Protein AF-D1AV74-F1 (afdb_monomer_lite)

Foldseek 3Di:
DDDDDDDPPPPPPPPPPFPFPDKDKFFEDKFWQDDQQETAEDEFAAEEEEDDLDAAEHEYAEYEYHDAYEYEWEDAQCQLGIHAYEYNYYHDAEYEYEYDHSYPLDHAQDKRWHYKYFLPDNYYYHYPCQADAGNQWGWDWDWDDDDRIIIIITGIDHNDPVSVVVRVPDDRDDDDDHDGDDAKMFTKMWIWIATPNDIDIGIYTYIAGWDKDKDFADAQWKKWKDFPRYIDIDGQHPVRIDMDTDGPPRAFKIKIWTQDPVRDIDIDIDGRVVD

Organism: Streptobacillus moniliformis (strain ATCC 14647 / DSM 12112 / NCTC 10651 / 9901) (NCBI:txid519441)

pLDDT: mean 86.52, std 13.68, range [40.66, 98.06]

Structure (mmCIF, N/CA/C/O backbone):
data_AF-D1AV74-F1
#
_entry.id   AF-D1AV74-F1
#
loop_
_atom_site.group_PDB
_atom_site.id
_atom_site.type_symbol
_atom_site.label_atom_id
_atom_site.label_alt_id
_atom_site.label_comp_id
_atom_site.label_asym_id
_atom_site.label_entity_id
_atom_site.label_seq_id
_atom_site.pdbx_PDB_ins_code
_atom_site.Cartn_x
_atom_site.Cartn_y
_atom_site.Cartn_z
_atom_site.occupancy
_atom_site.B_iso_or_equiv
_atom_site.auth_seq_id
_atom_site.auth_comp_id
_atom_site.auth_asym_id
_atom_site.auth_atom_id
_atom_site.pdbx_PDB_model_num
ATOM 1 N N . MET A 1 1 ? 11.684 -66.762 -32.384 1.00 41.91 1 MET A N 1
ATOM 2 C CA . MET A 1 1 ? 12.426 -65.531 -32.028 1.00 41.91 1 MET A CA 1
ATOM 3 C C . MET A 1 1 ? 11.433 -64.497 -31.517 1.00 41.91 1 MET A C 1
ATOM 5 O O . MET A 1 1 ? 10.336 -64.404 -32.047 1.00 41.91 1 MET A O 1
ATOM 9 N N . ILE A 1 2 ? 11.781 -63.853 -30.409 1.00 40.66 2 ILE A N 1
ATOM 10 C CA . ILE A 1 2 ? 10.900 -63.281 -29.378 1.00 40.66 2 ILE A CA 1
ATOM 11 C C . ILE A 1 2 ? 10.116 -62.043 -29.861 1.00 40.66 2 ILE A C 1
ATOM 13 O O . ILE A 1 2 ? 10.715 -61.060 -30.290 1.00 40.66 2 ILE A O 1
ATOM 17 N N . LYS A 1 3 ? 8.778 -62.072 -29.743 1.00 43.06 3 LYS A N 1
ATOM 18 C CA . LYS A 1 3 ? 7.901 -60.895 -29.897 1.00 43.06 3 LYS A CA 1
ATOM 19 C C . LYS A 1 3 ? 8.027 -60.018 -28.645 1.00 43.06 3 LYS A C 1
ATOM 21 O O . LYS A 1 3 ? 7.612 -60.430 -27.566 1.00 43.06 3 LYS A O 1
ATOM 26 N N . LYS A 1 4 ? 8.606 -58.821 -28.783 1.00 50.41 4 LYS A N 1
ATOM 27 C CA . LYS A 1 4 ? 8.631 -57.797 -27.728 1.00 50.41 4 LYS A CA 1
ATOM 28 C C . LYS A 1 4 ? 7.231 -57.196 -27.575 1.00 50.41 4 LYS A C 1
ATOM 30 O O . LYS A 1 4 ? 6.763 -56.485 -28.458 1.00 50.41 4 LYS A O 1
ATOM 35 N N . LEU A 1 5 ? 6.580 -57.504 -26.458 1.00 53.41 5 LEU A N 1
ATOM 36 C CA . LEU A 1 5 ? 5.353 -56.859 -26.005 1.00 53.41 5 LEU A CA 1
ATOM 37 C C . LEU A 1 5 ? 5.754 -55.555 -25.295 1.00 53.41 5 LEU A C 1
ATOM 39 O O . LEU A 1 5 ? 6.330 -55.593 -24.210 1.00 53.41 5 LEU A O 1
ATOM 43 N N . ILE A 1 6 ? 5.523 -54.410 -25.936 1.00 53.56 6 ILE A N 1
ATOM 44 C CA . ILE A 1 6 ? 5.710 -53.089 -25.322 1.00 53.56 6 ILE A CA 1
ATOM 45 C C . ILE A 1 6 ? 4.445 -52.807 -24.508 1.00 53.56 6 ILE A C 1
ATOM 47 O O . ILE A 1 6 ? 3.386 -52.534 -25.066 1.00 53.56 6 ILE A O 1
ATOM 51 N N . LEU A 1 7 ? 4.550 -52.955 -23.188 1.00 47.97 7 LEU A N 1
ATOM 52 C CA . LEU A 1 7 ? 3.496 -52.619 -22.237 1.00 47.97 7 LEU A CA 1
ATOM 53 C C . LEU A 1 7 ? 3.561 -51.110 -21.967 1.00 47.97 7 LEU A C 1
ATOM 55 O O . LEU A 1 7 ? 4.376 -50.643 -21.173 1.00 47.97 7 LEU A O 1
ATOM 59 N N . THR A 1 8 ? 2.733 -50.337 -22.664 1.00 52.50 8 THR A N 1
ATOM 60 C CA . THR A 1 8 ? 2.584 -48.898 -22.432 1.00 52.50 8 THR A CA 1
ATOM 61 C C . THR A 1 8 ? 1.796 -48.698 -21.137 1.00 52.50 8 THR A C 1
ATOM 63 O O .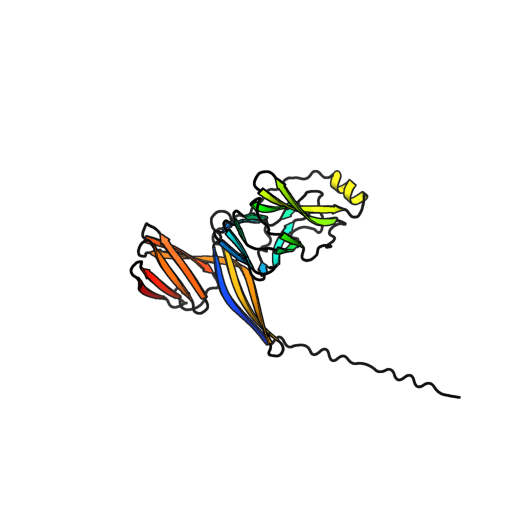 THR A 1 8 ? 0.569 -48.778 -21.123 1.00 52.50 8 THR A O 1
ATOM 66 N N . LEU A 1 9 ? 2.502 -48.493 -20.025 1.00 47.50 9 LEU A N 1
ATOM 67 C CA . LEU A 1 9 ? 1.904 -48.165 -18.733 1.00 47.50 9 LEU A CA 1
ATOM 68 C C . LEU A 1 9 ? 1.362 -46.727 -18.801 1.00 47.50 9 LEU A C 1
ATOM 70 O O . LEU A 1 9 ? 2.093 -45.759 -18.606 1.00 47.50 9 LEU A O 1
ATOM 74 N N . SER A 1 10 ? 0.081 -46.590 -19.143 1.00 48.78 10 SER A N 1
ATOM 75 C CA . SER A 1 10 ? -0.658 -45.329 -19.051 1.00 48.78 10 SER A CA 1
ATOM 76 C C . SER A 1 10 ? -0.830 -44.976 -17.572 1.00 48.78 10 SER A C 1
ATOM 78 O O . SER A 1 10 ? -1.727 -45.470 -16.894 1.00 48.78 10 SER A O 1
ATOM 80 N N . LEU A 1 11 ? 0.091 -44.167 -17.046 1.00 45.59 11 LEU A N 1
ATOM 81 C CA . LEU A 1 11 ? 0.003 -43.590 -15.711 1.00 45.59 11 LEU A CA 1
ATOM 82 C C . LEU A 1 11 ? -1.000 -42.429 -15.761 1.00 45.59 11 LEU A C 1
ATOM 84 O O . LEU A 1 11 ? -0.630 -41.276 -15.971 1.00 45.59 11 LEU A O 1
ATOM 88 N N . THR A 1 12 ? -2.289 -42.733 -15.618 1.00 50.34 12 THR A N 1
ATOM 89 C CA . THR A 1 12 ? -3.324 -41.718 -15.401 1.00 50.34 12 THR A CA 1
ATOM 90 C C . THR A 1 12 ? -3.110 -41.100 -14.023 1.00 50.34 12 THR A C 1
ATOM 92 O O . THR A 1 12 ? -3.552 -41.640 -13.009 1.00 50.34 12 THR A O 1
ATOM 95 N N . MET A 1 13 ? -2.392 -39.977 -13.977 1.00 48.09 13 MET A N 1
ATOM 96 C CA . MET A 1 13 ? -2.378 -39.105 -12.809 1.00 48.09 13 MET A CA 1
ATOM 97 C C . MET A 1 13 ? -3.791 -38.554 -12.622 1.00 48.09 13 MET A C 1
ATOM 99 O O . MET A 1 13 ? -4.206 -37.625 -13.312 1.00 48.09 13 MET A O 1
ATOM 103 N N . PHE A 1 14 ? -4.546 -39.150 -11.700 1.00 50.09 14 PHE A N 1
ATOM 104 C CA . PHE A 1 14 ? -5.727 -38.515 -11.136 1.00 50.09 14 PHE A CA 1
ATOM 105 C C . PHE A 1 14 ? -5.243 -37.278 -10.378 1.00 50.09 14 PHE A C 1
ATOM 107 O O . PHE A 1 14 ? -4.849 -37.361 -9.217 1.00 50.09 14 PHE A O 1
ATOM 114 N N . LEU A 1 15 ? -5.218 -36.136 -11.066 1.00 46.62 15 LEU A N 1
ATOM 115 C CA . LEU A 1 15 ? -5.142 -34.828 -10.435 1.00 46.62 15 LEU A CA 1
ATOM 116 C C . LEU A 1 15 ? -6.384 -34.725 -9.552 1.00 46.62 15 LEU A C 1
ATOM 118 O O . LEU A 1 15 ? -7.488 -34.492 -10.042 1.00 46.62 15 LEU A O 1
ATOM 122 N N . SER A 1 16 ? -6.224 -34.989 -8.257 1.00 47.41 16 SER A N 1
ATOM 123 C CA . SER A 1 16 ? -7.267 -34.709 -7.286 1.00 47.41 16 SER A CA 1
ATOM 124 C C . SER A 1 16 ? -7.473 -33.200 -7.295 1.00 47.41 16 SER A C 1
ATOM 126 O O . SER A 1 16 ? -6.671 -32.438 -6.758 1.00 47.41 16 SER A O 1
ATOM 128 N N . CYS A 1 17 ? -8.530 -32.751 -7.970 1.00 51.69 17 CYS A N 1
ATOM 129 C CA . CYS A 1 17 ? -9.019 -31.392 -7.826 1.00 51.69 17 CYS A CA 1
ATOM 130 C C . CYS A 1 17 ? -9.317 -31.185 -6.339 1.00 51.69 17 CYS A C 1
ATOM 132 O O . CYS A 1 17 ? -10.293 -31.714 -5.805 1.00 51.69 17 CYS A O 1
ATOM 134 N N . SER A 1 18 ? -8.433 -30.473 -5.646 1.00 55.97 18 SER A N 1
ATOM 135 C CA . SER A 1 18 ? -8.674 -30.012 -4.290 1.00 55.97 18 SER A CA 1
ATOM 136 C C . SER A 1 18 ? -9.810 -29.000 -4.358 1.00 55.97 18 SER A C 1
ATOM 138 O O . SER A 1 18 ? -9.634 -27.856 -4.771 1.00 55.97 18 SER A O 1
ATOM 140 N N . ASN A 1 19 ? -11.010 -29.448 -3.995 1.00 62.12 19 ASN A N 1
ATOM 141 C CA . ASN A 1 19 ? -12.177 -28.586 -3.914 1.00 62.12 19 ASN A CA 1
ATOM 142 C C . ASN A 1 19 ? -11.928 -27.552 -2.812 1.00 62.12 19 ASN A C 1
ATOM 144 O O . ASN A 1 19 ? -11.920 -27.875 -1.625 1.00 62.12 19 ASN A O 1
ATOM 148 N N . ILE A 1 20 ? -11.680 -26.307 -3.212 1.00 63.38 20 ILE A N 1
ATOM 149 C CA . ILE A 1 20 ? -11.675 -25.165 -2.300 1.00 63.38 20 ILE A CA 1
ATOM 150 C C . ILE A 1 20 ? -13.127 -24.952 -1.886 1.00 63.38 20 ILE A C 1
ATOM 152 O O . ILE A 1 20 ? -13.963 -24.612 -2.718 1.00 63.38 20 ILE A O 1
ATOM 156 N N . THR A 1 21 ? -13.437 -25.199 -0.618 1.00 62.38 21 THR A N 1
ATOM 157 C CA . THR A 1 21 ? -14.826 -25.261 -0.152 1.00 62.38 21 THR A CA 1
ATOM 158 C C . THR A 1 21 ? -15.366 -23.933 0.363 1.00 62.38 21 THR A C 1
ATOM 160 O O . THR A 1 21 ? -16.573 -23.732 0.292 1.00 62.38 21 THR A O 1
ATOM 163 N N . ASN A 1 22 ? -14.521 -23.017 0.854 1.00 69.31 22 ASN A N 1
ATOM 164 C CA . ASN A 1 22 ? -14.934 -21.656 1.213 1.00 69.31 22 ASN A CA 1
ATOM 165 C C . ASN A 1 22 ? -13.723 -20.736 1.477 1.00 69.31 22 ASN A C 1
ATOM 167 O O . ASN A 1 22 ? -12.687 -21.207 1.962 1.00 69.31 22 ASN A O 1
ATOM 171 N N . VAL A 1 23 ? -13.866 -19.437 1.199 1.00 77.25 23 VAL A N 1
ATOM 172 C CA . VAL A 1 23 ? -12.948 -18.378 1.655 1.00 77.25 23 VAL A CA 1
ATOM 173 C C . VAL A 1 23 ? -13.756 -17.434 2.537 1.00 77.25 23 VAL A C 1
ATOM 175 O O . VAL A 1 23 ? -14.592 -16.681 2.052 1.00 77.25 23 VAL A O 1
ATOM 178 N N . GLU A 1 24 ? -13.516 -17.500 3.840 1.00 84.12 24 GLU A N 1
ATOM 179 C CA . GLU A 1 24 ? -14.138 -16.629 4.837 1.00 84.12 24 GLU A CA 1
ATOM 180 C C . GLU A 1 24 ? -13.258 -15.381 5.006 1.00 84.12 24 GLU A C 1
ATOM 182 O O . GLU A 1 24 ? -12.055 -15.513 5.244 1.00 84.12 24 GLU A O 1
ATOM 187 N N . LYS A 1 25 ? -13.833 -14.180 4.859 1.00 84.62 25 LYS A N 1
ATOM 188 C CA . LYS A 1 25 ? -13.132 -12.903 5.061 1.00 84.62 25 LYS A CA 1
ATOM 189 C C . LYS A 1 25 ? -13.682 -12.200 6.297 1.00 84.62 25 LYS A C 1
ATOM 191 O O . LYS A 1 25 ? -14.886 -11.988 6.390 1.00 84.62 25 LYS A O 1
ATOM 196 N N . THR A 1 26 ? -12.807 -11.813 7.219 1.00 84.75 26 THR A N 1
ATOM 197 C CA . THR A 1 26 ? -13.177 -11.048 8.421 1.00 84.75 26 THR A CA 1
ATOM 198 C C . THR A 1 26 ? -12.357 -9.769 8.500 1.00 84.75 26 THR A C 1
ATOM 200 O O . THR A 1 26 ? -11.138 -9.835 8.346 1.00 84.75 26 THR A O 1
ATOM 203 N N . PHE A 1 27 ? -12.991 -8.630 8.774 1.00 84.31 27 PHE A N 1
ATOM 204 C CA . PHE A 1 27 ? -12.283 -7.374 9.033 1.00 84.31 27 PHE A CA 1
ATOM 205 C C . PHE A 1 27 ? -11.370 -7.514 10.255 1.00 84.31 27 PHE A C 1
ATOM 207 O O . PHE A 1 27 ? -11.771 -8.059 11.282 1.00 84.31 27 PHE A O 1
ATOM 214 N N . LEU A 1 28 ? -10.133 -7.042 10.130 1.00 83.25 28 LEU A N 1
ATOM 215 C CA . LEU A 1 28 ? -9.142 -7.055 11.201 1.00 83.25 28 LEU A CA 1
ATOM 216 C C . LEU A 1 28 ? -8.856 -5.640 11.700 1.00 83.25 28 LEU A C 1
ATOM 218 O O . LEU A 1 28 ? -8.819 -5.422 12.909 1.00 83.25 28 LEU A O 1
ATOM 222 N N . ASN A 1 29 ? -8.661 -4.696 10.780 1.00 83.44 29 ASN A N 1
ATOM 223 C CA . ASN A 1 29 ? -8.320 -3.318 11.106 1.00 83.44 29 ASN A CA 1
ATOM 224 C C . ASN A 1 29 ? -8.616 -2.371 9.935 1.00 83.44 29 ASN A C 1
ATOM 226 O O . ASN A 1 29 ? -8.871 -2.813 8.814 1.00 83.44 29 ASN A O 1
ATOM 230 N N . THR A 1 30 ? -8.525 -1.067 10.182 1.00 86.38 30 THR A N 1
ATOM 231 C CA . THR A 1 30 ? -8.586 -0.031 9.148 1.00 86.38 30 THR A CA 1
ATOM 232 C C . THR A 1 30 ? -7.553 1.051 9.399 1.00 86.38 30 THR A C 1
ATOM 234 O O . THR A 1 30 ? -7.360 1.471 10.539 1.00 86.38 30 THR A O 1
ATOM 237 N N . TYR A 1 31 ? -6.948 1.557 8.332 1.00 87.62 31 TYR A N 1
ATOM 238 C CA . TYR A 1 31 ? -6.006 2.667 8.376 1.00 87.62 31 TYR A CA 1
ATOM 239 C C . TYR A 1 31 ? -6.586 3.835 7.579 1.00 87.62 31 TYR A C 1
ATOM 241 O O . TYR A 1 31 ? -6.654 3.752 6.351 1.00 87.62 31 TYR A O 1
ATOM 249 N N . PRO A 1 32 ? -7.036 4.902 8.258 1.00 84.75 32 PRO A N 1
ATOM 250 C CA . PRO A 1 32 ? -7.551 6.086 7.591 1.00 84.75 32 PRO A CA 1
ATOM 251 C C . PRO A 1 32 ? -6.502 6.742 6.705 1.00 84.75 32 PRO A C 1
ATOM 253 O O . PRO A 1 32 ? -5.373 6.964 7.149 1.00 84.75 32 PRO A O 1
ATOM 256 N N . ILE A 1 33 ? -6.912 7.100 5.492 1.00 83.50 33 ILE A N 1
ATOM 257 C CA . ILE A 1 33 ? -6.143 7.939 4.586 1.00 83.50 33 ILE A CA 1
ATOM 258 C C . ILE A 1 33 ? -6.694 9.362 4.720 1.00 83.50 33 ILE A C 1
ATOM 260 O O . ILE A 1 33 ? -7.843 9.641 4.381 1.00 83.50 33 ILE A O 1
ATOM 264 N N . LYS A 1 34 ? -5.898 10.262 5.298 1.00 80.06 34 LYS A N 1
ATOM 265 C CA . LYS A 1 34 ? -6.278 11.660 5.555 1.00 80.06 34 LYS A CA 1
ATOM 266 C C . LYS A 1 34 ? -5.585 12.584 4.556 1.00 80.06 34 LYS A C 1
ATOM 268 O O . LYS A 1 34 ? -4.585 12.195 3.970 1.00 80.06 34 LYS A 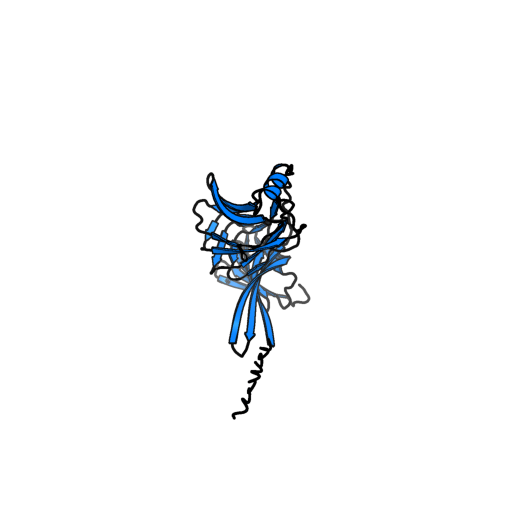O 1
ATOM 273 N N . ASN A 1 35 ? -6.112 13.800 4.387 1.00 70.00 35 ASN A N 1
ATOM 274 C CA . ASN A 1 35 ? -5.439 14.978 3.816 1.00 70.00 35 ASN A CA 1
ATOM 275 C C . ASN A 1 35 ? -4.213 14.675 2.932 1.00 70.00 35 ASN A C 1
AT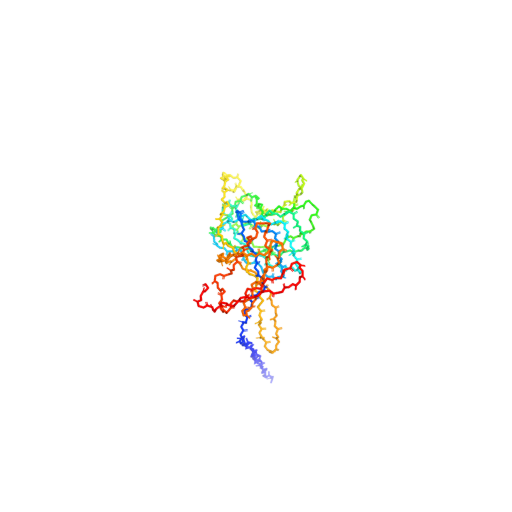OM 277 O O . ASN A 1 35 ? -3.090 14.694 3.418 1.00 70.00 35 ASN A O 1
ATOM 281 N N . SER A 1 36 ? -4.391 14.469 1.627 1.00 74.44 36 SER A N 1
ATOM 282 C CA . SER A 1 36 ? -3.265 14.179 0.717 1.00 74.44 36 SER A CA 1
ATOM 283 C C . SER A 1 36 ? -2.558 12.847 0.952 1.00 74.44 36 SER A C 1
ATOM 285 O O . SER A 1 36 ? -1.332 12.759 0.904 1.00 74.44 36 SER A O 1
ATOM 287 N N . ASN A 1 37 ? -3.347 11.791 1.136 1.00 85.00 37 ASN A N 1
ATOM 288 C CA . ASN A 1 37 ? -2.864 10.419 1.263 1.00 85.00 37 ASN A CA 1
ATOM 289 C C . ASN A 1 37 ? -1.935 10.183 2.469 1.00 85.00 37 ASN A C 1
ATOM 291 O O . ASN A 1 37 ? -1.019 9.358 2.418 1.00 85.00 37 ASN A O 1
ATOM 295 N N . GLU A 1 38 ? -2.161 10.917 3.556 1.00 89.50 38 GLU A N 1
ATOM 296 C CA . GLU A 1 38 ? -1.460 10.775 4.825 1.00 89.50 38 GLU A CA 1
ATOM 297 C C . GLU A 1 38 ? -1.994 9.589 5.631 1.00 89.50 38 GLU A C 1
ATOM 299 O O . GLU A 1 38 ? -3.197 9.446 5.857 1.00 89.50 38 GLU A O 1
ATOM 304 N N . ILE A 1 39 ? -1.075 8.750 6.107 1.00 91.12 39 ILE A N 1
ATOM 305 C CA . ILE A 1 39 ? -1.342 7.558 6.908 1.00 91.12 39 ILE A CA 1
ATOM 306 C C . ILE A 1 39 ? -0.433 7.606 8.138 1.00 91.12 39 ILE A C 1
ATOM 308 O O . ILE A 1 39 ? 0.782 7.430 8.051 1.00 91.12 39 ILE A O 1
ATOM 312 N N . GLU A 1 40 ? -1.013 7.823 9.315 1.00 91.56 40 GLU A N 1
ATOM 313 C CA . GLU A 1 40 ? -0.254 7.959 10.569 1.00 91.56 40 GLU A CA 1
ATOM 314 C C . GLU A 1 40 ? 0.502 6.672 10.943 1.00 91.56 40 GLU A C 1
ATOM 316 O O . GLU A 1 40 ? 1.646 6.684 11.409 1.00 91.56 40 GLU A O 1
ATOM 321 N N . LYS A 1 41 ? -0.138 5.524 10.731 1.00 94.12 41 LYS A N 1
ATOM 322 C CA . LYS A 1 41 ? 0.438 4.218 11.027 1.00 94.12 41 LYS A CA 1
ATOM 323 C C . LYS A 1 41 ? -0.122 3.188 10.065 1.00 94.12 41 LYS A C 1
ATOM 325 O O . LYS A 1 41 ? -1.334 3.073 9.950 1.00 94.12 41 LYS A O 1
ATOM 330 N N . LEU A 1 42 ? 0.752 2.419 9.425 1.00 95.19 42 LEU A N 1
ATOM 331 C CA . LEU A 1 42 ? 0.389 1.323 8.532 1.00 95.19 42 LEU A CA 1
ATOM 332 C C . LEU A 1 42 ? 1.114 0.052 8.968 1.00 95.19 42 LEU A C 1
ATOM 334 O O . LEU A 1 42 ? 2.342 0.037 9.050 1.00 95.19 42 LEU A O 1
ATOM 338 N N . PHE A 1 43 ? 0.359 -1.008 9.254 1.00 95.06 43 PHE A N 1
ATOM 339 C CA . PHE A 1 43 ? 0.910 -2.322 9.581 1.00 95.06 43 PHE A CA 1
ATOM 340 C C . PHE A 1 43 ? 0.631 -3.288 8.428 1.00 95.06 43 PHE A C 1
ATOM 342 O O . PHE A 1 43 ? -0.515 -3.422 8.011 1.00 95.06 43 PHE A O 1
ATOM 349 N N . ILE A 1 44 ? 1.659 -3.965 7.912 1.00 94.75 44 ILE A N 1
ATOM 350 C CA . ILE A 1 44 ? 1.530 -4.875 6.766 1.00 94.75 44 ILE A CA 1
ATOM 351 C C . ILE A 1 44 ? 2.097 -6.250 7.129 1.00 94.75 44 ILE A C 1
ATOM 353 O O . ILE A 1 44 ? 3.271 -6.351 7.469 1.00 94.75 44 ILE A O 1
ATOM 357 N N . LYS A 1 45 ? 1.273 -7.305 7.022 1.00 93.25 45 LYS A N 1
ATOM 358 C CA . LYS A 1 45 ? 1.638 -8.703 7.365 1.00 93.25 45 LYS A CA 1
ATOM 359 C C . LYS A 1 45 ? 1.776 -9.649 6.181 1.00 93.25 45 LYS A C 1
ATOM 361 O O . LYS A 1 45 ? 2.603 -10.555 6.207 1.00 93.25 45 LYS A O 1
ATOM 366 N N . GLY A 1 46 ? 0.880 -9.515 5.206 1.00 94.12 46 GLY A N 1
ATOM 367 C CA . GLY A 1 46 ? 0.707 -10.486 4.127 1.00 94.12 46 GLY A CA 1
ATOM 368 C C . GLY A 1 46 ? 0.658 -9.787 2.785 1.00 94.12 46 GLY A C 1
ATOM 369 O O . GLY A 1 46 ? 1.690 -9.542 2.177 1.00 94.12 46 GLY A O 1
ATOM 370 N N . LYS A 1 47 ? -0.529 -9.431 2.318 1.00 96.44 47 LYS A N 1
ATOM 371 C CA . LYS A 1 47 ? -0.697 -8.694 1.066 1.00 96.44 47 LYS A CA 1
ATOM 372 C C . LYS A 1 47 ? -1.199 -7.280 1.347 1.00 96.44 47 LYS A C 1
ATOM 374 O O . LYS A 1 47 ? -2.024 -7.114 2.233 1.00 96.44 47 LYS A O 1
ATOM 379 N N . LEU A 1 48 ? -0.731 -6.286 0.601 1.00 96.38 48 LEU A N 1
ATOM 380 C CA . LEU A 1 48 ? -1.327 -4.953 0.527 1.00 96.38 48 LEU A CA 1
ATOM 381 C C . LEU A 1 48 ? -1.629 -4.643 -0.941 1.00 96.38 48 LEU A C 1
ATOM 383 O O . LEU A 1 48 ? -0.726 -4.669 -1.768 1.00 96.38 48 LEU A O 1
ATOM 387 N N . ASP A 1 49 ? -2.886 -4.391 -1.274 1.00 95.88 49 ASP A N 1
ATOM 388 C CA . ASP A 1 49 ? -3.351 -4.092 -2.626 1.00 95.88 49 ASP A CA 1
ATOM 389 C C . ASP A 1 49 ? -3.785 -2.626 -2.700 1.00 95.88 49 ASP A C 1
ATOM 391 O O . ASP A 1 49 ? -4.835 -2.266 -2.168 1.00 95.88 49 ASP A O 1
ATOM 395 N N . LEU A 1 50 ? -2.945 -1.783 -3.304 1.00 94.50 50 LEU A N 1
ATOM 396 C CA . LEU A 1 50 ? -3.203 -0.348 -3.475 1.00 94.50 50 LEU A CA 1
ATOM 397 C C . LEU A 1 50 ? -3.638 0.010 -4.897 1.00 94.50 50 LEU A C 1
ATOM 399 O O . LEU A 1 50 ? -3.786 1.185 -5.203 1.00 94.50 50 LEU A O 1
ATOM 403 N N . ARG A 1 51 ? -3.853 -0.991 -5.757 1.00 94.06 51 ARG A N 1
ATOM 404 C CA . ARG A 1 51 ? -4.246 -0.755 -7.146 1.00 94.06 51 ARG A CA 1
ATOM 405 C C . ARG A 1 51 ? -5.638 -0.142 -7.214 1.00 94.06 51 ARG A C 1
ATOM 407 O O . ARG A 1 51 ? -6.581 -0.685 -6.632 1.00 94.06 51 ARG A O 1
ATOM 414 N N . ASN A 1 52 ? -5.759 0.940 -7.962 1.00 90.00 52 ASN A N 1
ATOM 415 C CA . ASN A 1 52 ? -7.002 1.659 -8.201 1.00 90.00 52 ASN A CA 1
ATOM 416 C C . ASN A 1 52 ? -7.066 2.334 -9.584 1.00 90.00 52 ASN A C 1
ATOM 418 O O . ASN A 1 52 ? -7.933 3.173 -9.806 1.00 90.00 52 ASN A O 1
ATOM 422 N N . ASP A 1 53 ? -6.180 1.946 -10.506 1.00 92.56 53 ASP A N 1
ATOM 423 C CA . ASP A 1 53 ? -6.046 2.507 -11.854 1.00 92.56 53 ASP A CA 1
ATOM 424 C C . ASP A 1 53 ? -5.629 3.992 -11.883 1.00 92.56 53 ASP A C 1
ATOM 426 O O . ASP A 1 53 ? -5.739 4.669 -12.911 1.00 92.56 53 ASP A O 1
ATOM 430 N N . GLU A 1 54 ? -5.065 4.485 -10.779 1.00 89.44 54 GLU A N 1
ATOM 431 C CA . GLU A 1 54 ? -4.505 5.827 -10.637 1.00 89.44 54 GLU A CA 1
ATOM 432 C C . GLU A 1 54 ? -3.073 5.774 -10.087 1.00 89.44 54 GLU A C 1
ATOM 434 O O . GLU A 1 54 ? -2.588 4.732 -9.661 1.00 89.44 54 GLU A O 1
ATOM 439 N N . ILE A 1 55 ? -2.354 6.901 -10.144 1.00 91.19 55 ILE A N 1
ATOM 440 C CA . ILE A 1 55 ? -0.984 6.998 -9.628 1.00 91.19 55 ILE A CA 1
ATOM 441 C C . ILE A 1 55 ? -0.974 7.861 -8.371 1.00 91.19 55 ILE A C 1
ATOM 443 O O . ILE A 1 55 ? -1.264 9.060 -8.402 1.00 91.19 55 ILE A O 1
ATOM 447 N N . ASN A 1 56 ? -0.580 7.246 -7.262 1.00 89.25 56 ASN A N 1
ATOM 448 C CA . ASN A 1 56 ? -0.770 7.794 -5.929 1.00 89.25 56 ASN A CA 1
ATOM 449 C C . ASN A 1 56 ? 0.565 8.088 -5.239 1.00 89.25 56 ASN A C 1
ATOM 451 O O . ASN A 1 56 ? 1.586 7.445 -5.482 1.00 89.25 56 ASN A O 1
ATOM 455 N N . LEU A 1 57 ? 0.568 9.068 -4.337 1.00 91.94 57 LEU A N 1
ATOM 456 C CA . LEU A 1 57 ? 1.694 9.330 -3.442 1.00 91.94 57 LEU A CA 1
ATOM 457 C C . LEU A 1 57 ? 1.206 9.234 -2.004 1.00 91.94 57 LEU A C 1
ATOM 459 O O . LEU A 1 57 ? 0.496 10.127 -1.561 1.00 91.94 57 LEU A O 1
ATOM 463 N N . TYR A 1 58 ? 1.599 8.185 -1.287 1.00 92.25 58 TYR A N 1
ATOM 464 C CA . TYR A 1 58 ? 1.213 7.956 0.104 1.00 92.25 58 TYR A CA 1
ATOM 465 C C . TYR A 1 58 ? 2.260 8.514 1.067 1.00 92.25 58 TYR A C 1
ATOM 467 O O . TYR A 1 58 ? 3.453 8.222 0.951 1.00 92.25 58 TYR A O 1
ATOM 475 N N . HIS A 1 59 ? 1.808 9.281 2.053 1.00 93.62 59 HIS A N 1
ATOM 476 C CA . HIS A 1 59 ? 2.630 9.866 3.106 1.00 93.62 59 HIS A CA 1
ATOM 477 C C . HIS A 1 59 ? 2.441 9.067 4.398 1.00 93.62 59 HIS A C 1
ATOM 479 O O . HIS A 1 59 ? 1.480 9.268 5.128 1.00 93.62 59 HIS A O 1
ATOM 485 N N . ILE A 1 60 ? 3.347 8.136 4.685 1.00 95.56 60 ILE A N 1
ATOM 486 C CA . ILE A 1 60 ? 3.237 7.223 5.824 1.00 95.56 60 ILE A CA 1
ATOM 487 C C . ILE A 1 60 ? 4.154 7.692 6.955 1.00 95.56 60 ILE A C 1
ATOM 489 O O . ILE A 1 60 ? 5.380 7.686 6.822 1.00 95.56 60 ILE A O 1
ATOM 493 N N . GLU A 1 61 ? 3.582 8.051 8.101 1.00 96.81 61 GLU A N 1
ATOM 494 C CA . GLU A 1 61 ? 4.377 8.471 9.258 1.00 96.81 61 GLU A CA 1
ATOM 495 C C . GLU A 1 61 ? 5.098 7.272 9.892 1.00 96.81 61 GLU A C 1
ATOM 497 O O . GLU A 1 61 ? 6.309 7.321 10.106 1.00 96.81 61 GLU A O 1
ATOM 502 N N . ASN A 1 62 ? 4.388 6.159 10.116 1.00 97.50 62 ASN A N 1
ATOM 503 C CA . ASN A 1 62 ? 4.955 4.934 10.685 1.00 97.50 62 ASN A CA 1
ATOM 504 C C . ASN A 1 62 ? 4.567 3.692 9.877 1.00 97.50 62 ASN A C 1
ATOM 506 O O . ASN A 1 62 ? 3.438 3.211 9.971 1.00 97.50 62 ASN A O 1
ATOM 510 N N . LEU A 1 63 ? 5.517 3.125 9.134 1.00 97.81 63 LEU A N 1
ATOM 511 C CA . LEU A 1 63 ? 5.347 1.846 8.449 1.00 97.81 63 LEU A CA 1
ATOM 512 C C . LEU A 1 63 ? 5.941 0.707 9.285 1.00 97.81 63 LEU A C 1
ATOM 514 O O . LEU A 1 63 ? 7.137 0.704 9.579 1.00 97.81 63 LEU A O 1
ATOM 518 N N . ILE A 1 64 ? 5.123 -0.290 9.614 1.00 97.75 64 ILE A N 1
ATOM 519 C CA . ILE A 1 64 ? 5.562 -1.517 10.279 1.00 97.75 64 ILE A CA 1
ATOM 520 C C . ILE A 1 64 ? 5.295 -2.697 9.349 1.00 97.75 64 ILE A C 1
ATOM 522 O O . ILE A 1 64 ? 4.154 -2.979 8.987 1.00 97.75 64 ILE A O 1
ATOM 526 N N . VAL A 1 65 ? 6.365 -3.377 8.967 1.00 97.44 65 VAL A N 1
ATOM 527 C CA . VAL A 1 65 ? 6.365 -4.541 8.089 1.00 97.44 65 VAL A CA 1
ATOM 528 C C . VAL A 1 65 ? 6.653 -5.778 8.927 1.00 97.44 65 VAL A C 1
ATOM 530 O O . VAL A 1 65 ? 7.689 -5.866 9.583 1.00 97.44 65 VAL A O 1
ATOM 533 N N . ASP A 1 66 ? 5.727 -6.727 8.887 1.00 94.62 66 ASP A N 1
ATOM 534 C CA . ASP A 1 66 ? 5.842 -8.038 9.513 1.00 94.62 66 ASP A CA 1
ATOM 535 C C . ASP A 1 66 ? 5.916 -9.119 8.427 1.00 94.62 66 ASP A C 1
ATOM 537 O O . ASP A 1 66 ? 5.225 -9.044 7.410 1.00 94.62 66 ASP A O 1
ATOM 541 N N . ASN A 1 67 ? 6.753 -10.132 8.642 1.00 93.88 67 ASN A N 1
ATOM 542 C CA . ASN A 1 67 ? 7.144 -11.126 7.637 1.00 93.88 67 ASN A CA 1
ATOM 543 C C . ASN A 1 67 ? 7.737 -10.487 6.360 1.00 93.88 67 ASN A C 1
ATOM 545 O O . ASN A 1 67 ? 8.589 -9.603 6.429 1.00 93.88 67 ASN A O 1
ATOM 549 N N . ILE A 1 68 ? 7.344 -10.993 5.186 1.00 96.00 68 ILE A N 1
ATOM 550 C CA . ILE A 1 68 ? 7.757 -10.496 3.870 1.00 96.00 68 ILE A CA 1
ATOM 551 C C . ILE A 1 68 ? 6.482 -10.270 3.055 1.00 96.00 68 ILE A C 1
ATOM 553 O O . ILE A 1 68 ? 6.078 -11.158 2.296 1.00 96.00 68 ILE A O 1
ATOM 557 N N . PRO A 1 69 ? 5.791 -9.135 3.242 1.00 97.00 69 PRO A N 1
ATOM 558 C CA . PRO A 1 69 ? 4.532 -8.923 2.573 1.00 97.00 69 PRO A CA 1
ATOM 559 C C . PRO A 1 69 ? 4.722 -8.593 1.094 1.00 97.00 69 PRO A C 1
ATOM 561 O O . PRO A 1 69 ? 5.771 -8.103 0.666 1.00 97.00 69 PRO A O 1
ATOM 564 N N . LYS A 1 70 ? 3.663 -8.828 0.322 1.00 97.88 70 LYS A N 1
ATOM 565 C CA . LYS A 1 70 ? 3.548 -8.445 -1.081 1.00 97.88 70 LYS A CA 1
ATOM 566 C C . LYS A 1 70 ? 2.696 -7.188 -1.212 1.00 97.88 70 LYS A C 1
ATOM 568 O O . LYS A 1 70 ? 1.529 -7.207 -0.831 1.00 97.88 70 LYS A O 1
ATOM 573 N N . ILE A 1 71 ? 3.249 -6.124 -1.780 1.00 97.62 71 ILE A N 1
ATOM 574 C CA . ILE A 1 71 ? 2.520 -4.898 -2.109 1.00 97.62 71 ILE A CA 1
ATOM 575 C C . ILE A 1 71 ? 2.232 -4.883 -3.612 1.00 97.62 71 ILE A C 1
ATOM 577 O O . ILE A 1 71 ? 3.139 -5.074 -4.426 1.00 97.62 71 ILE A O 1
ATOM 581 N N . LEU A 1 72 ? 0.967 -4.680 -3.972 1.00 97.62 72 LEU A N 1
ATOM 582 C CA . LEU A 1 72 ? 0.518 -4.474 -5.343 1.00 97.62 72 LEU A CA 1
ATOM 583 C C . LEU A 1 72 ? 0.297 -2.984 -5.587 1.00 97.62 72 LEU A C 1
ATOM 585 O O . LEU A 1 72 ? -0.384 -2.334 -4.797 1.00 97.62 72 LEU A O 1
ATOM 589 N N . LEU A 1 73 ? 0.880 -2.481 -6.670 1.00 96.25 73 LEU A N 1
ATOM 590 C CA . LEU A 1 73 ? 0.931 -1.062 -7.013 1.00 96.25 73 LEU A CA 1
ATOM 591 C C . LEU A 1 73 ? 0.614 -0.854 -8.484 1.00 96.25 73 LEU A C 1
ATOM 593 O O . LEU A 1 73 ? 0.913 -1.723 -9.305 1.00 96.25 73 LEU A O 1
ATOM 597 N N . ASP A 1 74 ? 0.100 0.316 -8.821 1.00 96.00 74 ASP A N 1
ATOM 598 C CA . ASP A 1 74 ? -0.055 0.751 -10.197 1.00 96.00 74 ASP A CA 1
ATOM 599 C C . ASP A 1 74 ? 1.204 1.466 -10.703 1.00 96.00 74 ASP A C 1
ATOM 601 O O . ASP A 1 74 ? 1.878 2.222 -9.998 1.00 96.00 74 ASP A O 1
ATOM 605 N N . ILE A 1 75 ? 1.561 1.189 -11.956 1.00 95.31 75 ILE A N 1
ATOM 606 C CA . ILE A 1 75 ? 2.691 1.799 -12.657 1.00 95.31 75 ILE A CA 1
ATOM 607 C C . ILE A 1 75 ? 2.271 2.199 -14.062 1.00 95.31 75 ILE A C 1
ATOM 609 O O . ILE A 1 75 ? 1.475 1.532 -14.714 1.00 95.31 75 ILE A O 1
ATOM 613 N N . ASN A 1 76 ? 2.873 3.256 -14.585 1.00 94.44 76 ASN A N 1
ATOM 614 C CA . ASN A 1 76 ? 2.828 3.558 -16.002 1.00 94.44 76 ASN A CA 1
ATOM 615 C C . ASN A 1 76 ? 4.261 3.661 -16.532 1.00 94.44 76 ASN A C 1
ATOM 617 O O . ASN A 1 76 ? 4.931 4.683 -16.357 1.00 94.44 76 ASN A O 1
ATOM 621 N N . TYR A 1 77 ? 4.741 2.589 -17.171 1.00 93.69 77 TYR A N 1
ATOM 622 C CA . TYR A 1 77 ? 6.111 2.520 -17.695 1.00 93.69 77 TYR A CA 1
ATOM 623 C C . TYR A 1 77 ? 6.373 3.512 -18.834 1.00 93.69 77 TYR A C 1
ATOM 625 O O . TYR A 1 77 ? 7.494 4.002 -18.958 1.00 93.69 77 TYR A O 1
ATOM 633 N N . GLU A 1 78 ? 5.350 3.839 -19.629 1.00 91.44 78 GLU A N 1
ATOM 634 C CA . GLU A 1 78 ? 5.438 4.794 -20.742 1.00 91.44 78 GLU A CA 1
ATOM 635 C C . GLU A 1 78 ? 5.637 6.225 -20.223 1.00 91.44 78 GLU A C 1
ATOM 637 O O . GLU A 1 78 ? 6.352 7.020 -20.827 1.00 91.44 78 GLU A O 1
ATOM 642 N N . LYS A 1 79 ? 5.057 6.540 -19.062 1.00 90.25 79 LYS A N 1
ATOM 643 C CA . LYS A 1 79 ? 5.165 7.851 -18.403 1.00 90.25 79 LYS A CA 1
ATOM 644 C C . LYS A 1 79 ? 6.263 7.910 -17.329 1.00 90.25 79 LYS A C 1
ATOM 646 O O . LYS A 1 79 ? 6.655 8.989 -16.879 1.00 90.25 79 LYS A O 1
ATOM 651 N N . GLY A 1 80 ? 6.779 6.755 -16.905 1.00 91.19 80 GLY A N 1
ATOM 652 C CA . GLY A 1 80 ? 7.739 6.615 -15.808 1.00 91.19 80 GLY A CA 1
ATOM 653 C C . GLY A 1 80 ? 7.240 7.236 -14.507 1.00 91.19 80 GLY A C 1
ATOM 654 O O . GLY A 1 80 ? 7.935 8.069 -13.910 1.00 91.19 80 GLY A O 1
ATOM 655 N N . ILE A 1 81 ? 6.021 6.859 -14.129 1.00 91.25 81 ILE A N 1
ATOM 656 C CA . ILE A 1 81 ? 5.338 7.218 -12.882 1.00 91.25 81 ILE A CA 1
ATOM 657 C C . ILE A 1 81 ? 4.744 5.946 -12.267 1.00 91.25 81 ILE A C 1
ATOM 659 O O . ILE A 1 81 ? 4.448 4.995 -12.988 1.00 91.25 81 ILE A O 1
ATOM 663 N N . VAL A 1 82 ? 4.627 5.909 -10.945 1.00 94.19 82 VAL A N 1
ATOM 664 C CA . VAL A 1 82 ? 4.237 4.727 -10.165 1.00 94.19 82 VAL A CA 1
ATOM 665 C C . VAL A 1 82 ? 3.650 5.176 -8.838 1.00 94.19 82 VAL A C 1
ATOM 667 O O . VAL A 1 82 ? 4.050 6.235 -8.336 1.00 94.19 82 VAL A O 1
ATOM 670 N N . ASP A 1 83 ? 2.769 4.367 -8.257 1.00 94.31 83 ASP A N 1
ATOM 671 C CA . ASP A 1 83 ? 2.417 4.525 -6.851 1.00 94.31 83 ASP A CA 1
ATOM 672 C C . ASP A 1 83 ? 3.679 4.610 -6.000 1.00 94.31 83 ASP A C 1
ATOM 674 O O . ASP A 1 83 ? 4.607 3.799 -6.103 1.00 94.31 83 ASP A O 1
ATOM 678 N N . SER A 1 84 ? 3.726 5.646 -5.179 1.00 94.00 84 SER A N 1
ATOM 679 C CA . SER A 1 84 ? 4.929 6.057 -4.483 1.00 94.00 84 SER A CA 1
ATOM 680 C C . SER A 1 84 ? 4.677 6.243 -2.997 1.00 94.00 84 SER A C 1
ATOM 682 O O . SER A 1 84 ? 3.588 6.613 -2.567 1.00 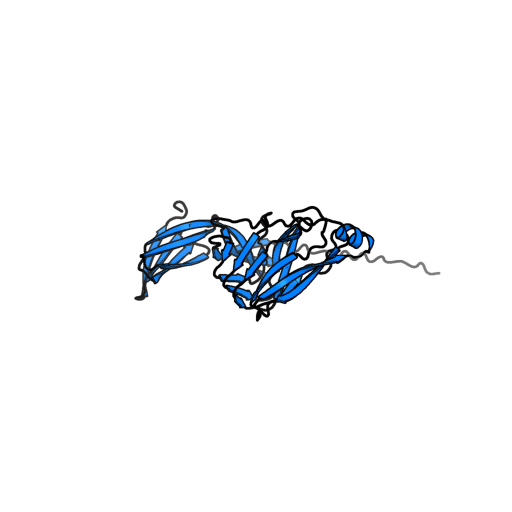94.00 84 SER A O 1
ATOM 684 N N . PHE A 1 85 ? 5.727 6.052 -2.205 1.00 95.50 85 PHE A N 1
ATOM 685 C CA . PHE A 1 85 ? 5.691 6.218 -0.759 1.00 95.50 85 PHE A CA 1
ATOM 686 C C . PHE A 1 85 ? 6.684 7.275 -0.288 1.00 95.50 85 PHE A C 1
ATOM 688 O O . PHE A 1 85 ? 7.864 7.274 -0.647 1.00 95.50 85 PHE A O 1
ATOM 695 N N . ILE A 1 86 ? 6.230 8.131 0.612 1.00 95.50 86 ILE A N 1
ATOM 696 C CA . ILE A 1 86 ? 7.074 8.920 1.496 1.00 95.50 86 ILE A CA 1
ATOM 697 C C . ILE A 1 86 ? 6.889 8.354 2.896 1.00 95.50 86 ILE A C 1
ATOM 699 O O . ILE A 1 86 ? 5.803 8.448 3.448 1.00 95.50 86 ILE A O 1
ATOM 703 N N . ILE A 1 87 ? 7.941 7.761 3.460 1.00 97.50 87 ILE A N 1
ATOM 704 C CA . ILE A 1 87 ? 7.873 7.088 4.757 1.00 97.50 87 ILE A CA 1
ATOM 705 C C . ILE A 1 87 ? 8.813 7.781 5.745 1.00 97.50 87 ILE A C 1
ATOM 707 O O . ILE A 1 87 ? 9.994 7.974 5.439 1.00 97.50 87 ILE A O 1
ATOM 711 N N . ASN A 1 88 ? 8.298 8.158 6.918 1.00 97.19 88 ASN A N 1
ATOM 712 C CA . ASN A 1 88 ? 9.067 8.883 7.938 1.00 97.19 88 ASN A CA 1
ATOM 713 C C . ASN A 1 88 ? 9.684 7.963 8.994 1.00 97.19 88 ASN A C 1
ATOM 715 O O . ASN A 1 88 ? 10.778 8.248 9.470 1.00 97.19 88 ASN A O 1
ATOM 719 N N . ASN A 1 89 ? 9.046 6.835 9.302 1.00 97.88 89 ASN A N 1
ATOM 720 C CA . ASN A 1 89 ? 9.587 5.800 10.176 1.00 97.88 89 ASN A CA 1
ATOM 721 C C . ASN A 1 89 ? 9.282 4.419 9.596 1.00 97.88 89 ASN A C 1
ATOM 723 O O . ASN A 1 89 ? 8.187 4.170 9.093 1.00 97.88 89 ASN A O 1
ATOM 727 N N . THR A 1 90 ? 10.250 3.509 9.675 1.00 97.62 90 THR A N 1
ATOM 728 C CA . THR A 1 90 ? 10.110 2.133 9.181 1.00 97.62 90 THR A CA 1
ATOM 729 C C . THR A 1 90 ? 10.578 1.140 10.227 1.00 97.62 90 THR A C 1
ATOM 731 O O . THR A 1 90 ? 11.669 1.306 10.772 1.00 97.62 90 THR A O 1
ATOM 734 N N . MET A 1 91 ? 9.824 0.065 10.411 1.00 97.62 91 MET A N 1
ATOM 735 C CA . MET A 1 91 ? 10.255 -1.135 11.120 1.00 97.62 91 MET A CA 1
ATOM 736 C C . MET A 1 91 ? 9.985 -2.353 10.238 1.00 97.62 91 MET A C 1
ATOM 738 O O . MET A 1 91 ? 8.901 -2.458 9.674 1.00 97.62 91 MET A O 1
ATOM 742 N N . GLY A 1 92 ? 10.956 -3.256 10.128 1.00 96.62 92 GLY A N 1
ATOM 743 C CA . GLY A 1 92 ? 10.863 -4.477 9.327 1.00 96.62 92 GLY A CA 1
ATOM 744 C C . GLY A 1 92 ? 11.950 -4.573 8.259 1.00 96.62 92 GLY A C 1
ATOM 745 O O . GLY A 1 92 ? 12.740 -3.645 8.060 1.00 96.62 92 GLY A O 1
ATOM 746 N N . ASP A 1 93 ? 11.982 -5.719 7.582 1.00 96.00 93 ASP A N 1
ATOM 747 C CA . ASP A 1 93 ? 13.161 -6.127 6.817 1.00 96.00 93 ASP A CA 1
ATOM 748 C C . ASP A 1 93 ? 12.955 -6.038 5.310 1.00 96.00 93 ASP A C 1
ATOM 750 O O . ASP A 1 93 ? 13.797 -5.493 4.598 1.00 96.00 93 ASP A O 1
ATOM 754 N N . LYS A 1 94 ? 11.854 -6.591 4.791 1.00 97.88 94 LYS A N 1
ATOM 755 C CA . LYS A 1 94 ? 11.712 -6.819 3.351 1.00 97.88 94 LYS A CA 1
ATOM 756 C C . LYS A 1 94 ? 10.270 -6.773 2.885 1.00 97.88 94 LYS A C 1
ATOM 758 O O . LYS A 1 94 ? 9.385 -7.281 3.557 1.00 97.88 94 LYS A O 1
ATOM 763 N N . VAL A 1 95 ? 10.073 -6.253 1.679 1.00 97.75 95 VAL A N 1
ATOM 764 C CA . VAL A 1 95 ? 8.798 -6.228 0.962 1.00 97.75 95 VAL A CA 1
ATOM 765 C C . VAL A 1 95 ? 8.995 -6.732 -0.467 1.00 97.75 95 VAL A C 1
ATOM 767 O O . VAL A 1 95 ? 10.001 -6.425 -1.112 1.00 97.75 95 VAL A O 1
ATOM 770 N N . ILE A 1 96 ? 8.022 -7.484 -0.976 1.00 98.00 96 ILE A N 1
ATOM 771 C CA . ILE A 1 96 ? 7.918 -7.863 -2.388 1.00 98.00 96 ILE A CA 1
ATOM 772 C C . ILE A 1 96 ? 6.944 -6.904 -3.078 1.00 98.00 96 ILE A C 1
ATOM 774 O O . ILE A 1 96 ? 5.857 -6.650 -2.574 1.00 98.00 96 ILE A O 1
ATOM 778 N N . LEU A 1 97 ? 7.315 -6.384 -4.239 1.00 97.62 97 LEU A N 1
ATOM 779 C CA . LEU A 1 97 ? 6.517 -5.479 -5.055 1.00 97.62 97 LEU A CA 1
ATOM 780 C C . LEU A 1 97 ? 6.041 -6.188 -6.311 1.00 97.62 97 LEU A C 1
ATOM 782 O O . LEU A 1 97 ? 6.813 -6.872 -6.982 1.00 97.62 97 LEU A O 1
ATOM 786 N N . SER A 1 98 ? 4.789 -5.960 -6.672 1.00 97.38 98 SER A N 1
ATOM 787 C CA . SER A 1 98 ? 4.252 -6.340 -7.971 1.00 97.38 98 SER A CA 1
ATOM 788 C C . SER A 1 98 ? 3.512 -5.154 -8.559 1.00 97.38 98 SER A C 1
ATOM 790 O O . SER A 1 98 ? 2.729 -4.502 -7.873 1.00 97.38 98 SER A O 1
ATOM 792 N N . PHE A 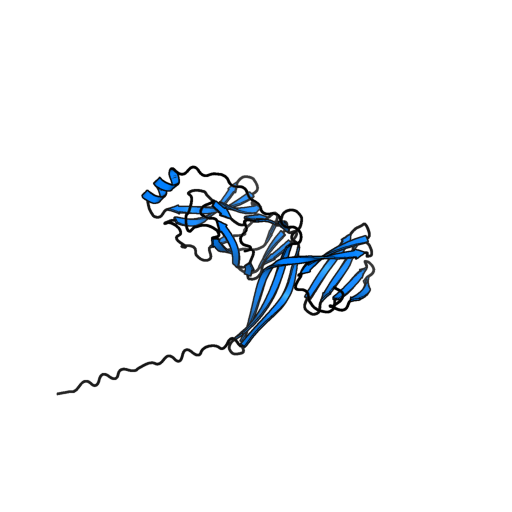1 99 ? 3.747 -4.904 -9.841 1.00 96.62 99 PHE A N 1
ATOM 793 C CA . PHE A 1 99 ? 3.199 -3.746 -10.525 1.00 96.62 99 PHE A CA 1
ATOM 794 C C . PHE A 1 99 ? 2.110 -4.134 -11.524 1.00 96.62 99 PHE A C 1
ATOM 796 O O . PHE A 1 99 ? 2.231 -5.133 -12.234 1.00 96.62 99 PHE A O 1
ATOM 803 N N . ASN A 1 100 ? 1.069 -3.315 -11.593 1.00 96.31 100 ASN A N 1
ATOM 804 C CA . ASN A 1 100 ? 0.020 -3.351 -12.598 1.00 96.31 100 ASN A CA 1
ATOM 805 C C . ASN A 1 100 ? 0.249 -2.201 -13.588 1.00 96.31 100 ASN A C 1
ATOM 807 O O . ASN A 1 100 ? 0.232 -1.035 -13.206 1.00 96.31 100 ASN A O 1
ATOM 811 N N . ASN A 1 101 ? 0.545 -2.525 -14.850 1.00 96.12 101 ASN A N 1
ATOM 812 C CA . ASN A 1 101 ? 0.834 -1.507 -15.860 1.00 96.12 101 ASN A CA 1
ATOM 813 C C . ASN A 1 101 ? -0.465 -0.887 -16.394 1.00 96.12 101 ASN A C 1
ATOM 815 O O . ASN A 1 101 ? -1.207 -1.557 -17.106 1.00 96.12 101 ASN A O 1
ATOM 819 N N . LEU A 1 102 ? -0.689 0.397 -16.113 1.00 94.56 102 LEU A N 1
ATOM 820 C CA . LEU A 1 102 ? -1.836 1.173 -16.604 1.00 94.56 102 LEU A CA 1
ATOM 821 C C . LEU A 1 102 ? -1.663 1.653 -18.053 1.00 94.56 102 LEU A C 1
ATOM 823 O O . LEU A 1 102 ? -2.622 2.047 -18.716 1.00 94.56 102 LEU A O 1
ATOM 827 N N . GLY A 1 103 ? -0.418 1.697 -18.535 1.00 91.38 103 GLY A N 1
ATOM 828 C CA . GLY A 1 103 ? -0.068 2.199 -19.859 1.00 91.38 103 GLY A CA 1
ATOM 829 C C . GLY A 1 103 ? 0.062 1.103 -20.911 1.00 91.38 103 GLY A C 1
ATOM 830 O O . GLY A 1 103 ? -0.213 -0.077 -20.693 1.00 91.38 103 GLY A O 1
ATOM 831 N N . LYS A 1 104 ? 0.566 1.486 -22.086 1.00 92.94 104 LYS A N 1
ATOM 832 C CA . LYS A 1 104 ? 1.031 0.501 -23.068 1.00 92.94 104 LYS A CA 1
ATOM 833 C C . LYS A 1 104 ? 2.255 -0.230 -22.512 1.00 92.94 104 LYS A C 1
ATOM 835 O O . LYS A 1 104 ? 2.970 0.288 -21.655 1.00 92.94 104 LYS A O 1
ATOM 840 N N . ASN A 1 105 ? 2.547 -1.417 -23.041 1.00 91.06 105 ASN A N 1
ATOM 841 C CA . ASN A 1 105 ? 3.799 -2.132 -22.764 1.00 91.06 105 ASN A CA 1
ATOM 842 C C . ASN A 1 105 ? 4.968 -1.468 -23.508 1.00 91.06 105 ASN A C 1
ATOM 844 O O . ASN A 1 105 ? 5.527 -2.039 -24.439 1.00 91.06 105 ASN A O 1
ATOM 848 N N . ARG A 1 106 ? 5.264 -0.224 -23.132 1.00 91.31 106 ARG A N 1
ATOM 849 C CA . ARG A 1 106 ? 6.337 0.622 -23.648 1.00 91.31 106 ARG A CA 1
ATOM 850 C C . ARG A 1 106 ? 7.063 1.244 -22.471 1.00 91.31 106 ARG A C 1
ATOM 852 O O . ARG A 1 106 ? 6.421 1.646 -21.504 1.00 91.31 106 ARG A O 1
ATOM 859 N N . THR A 1 107 ? 8.380 1.334 -22.561 1.00 90.38 107 THR A N 1
ATOM 860 C CA . THR A 1 107 ? 9.215 1.899 -21.495 1.00 90.38 107 THR A CA 1
ATOM 861 C C . THR A 1 107 ? 9.874 3.199 -21.932 1.00 90.38 107 THR A C 1
ATOM 863 O O . THR A 1 107 ? 9.923 3.539 -23.120 1.00 90.38 107 THR A O 1
ATOM 866 N N . ILE A 1 108 ? 10.407 3.920 -20.949 1.00 88.00 108 ILE A N 1
ATOM 867 C CA . ILE A 1 108 ? 11.277 5.080 -21.138 1.00 88.00 108 ILE A CA 1
ATOM 868 C C . ILE A 1 108 ? 12.594 4.879 -20.383 1.00 88.00 108 ILE A C 1
ATOM 870 O O . ILE A 1 108 ? 12.677 4.096 -19.440 1.00 88.00 108 ILE A O 1
ATOM 874 N N . ARG A 1 109 ? 13.634 5.641 -20.740 1.00 88.69 109 ARG A N 1
ATOM 875 C CA . ARG A 1 109 ? 14.961 5.605 -20.084 1.00 88.69 109 ARG A CA 1
ATOM 876 C C . ARG A 1 109 ? 15.007 6.243 -18.685 1.00 88.69 109 ARG A C 1
ATOM 878 O O . ARG A 1 109 ? 16.065 6.342 -18.067 1.00 88.69 109 ARG A O 1
ATOM 885 N N . LYS A 1 110 ? 13.871 6.678 -18.152 1.00 87.75 110 LYS A N 1
ATOM 886 C CA . LYS A 1 110 ? 13.796 7.379 -16.869 1.00 87.75 110 LYS A CA 1
ATOM 887 C C . LYS A 1 110 ? 13.868 6.399 -15.695 1.00 87.75 110 LYS A C 1
ATOM 889 O O . LYS A 1 110 ? 13.142 5.412 -15.659 1.00 87.75 110 LYS A O 1
ATOM 894 N N . GLU A 1 111 ? 14.693 6.724 -14.701 1.00 91.88 111 GLU A N 1
ATOM 895 C CA . GLU A 1 111 ? 14.611 6.093 -13.380 1.00 91.88 111 GLU A CA 1
ATOM 896 C C . GLU A 1 111 ? 13.296 6.489 -12.695 1.00 91.88 111 GLU A C 1
ATOM 898 O O . GLU A 1 111 ? 12.962 7.676 -12.625 1.00 91.88 111 GLU A O 1
ATOM 903 N N . ILE A 1 112 ? 12.578 5.517 -12.139 1.00 93.19 112 ILE A N 1
ATOM 904 C CA . ILE A 1 112 ? 11.288 5.748 -11.484 1.00 93.19 112 ILE A CA 1
ATOM 905 C C . ILE A 1 112 ? 11.491 5.642 -9.975 1.00 93.19 112 ILE A C 1
ATOM 907 O O . ILE A 1 112 ? 11.826 4.580 -9.460 1.00 93.19 112 ILE A O 1
ATOM 911 N N . ILE A 1 113 ? 11.324 6.746 -9.251 1.00 93.19 113 ILE A N 1
ATOM 912 C CA . ILE A 1 113 ? 11.365 6.746 -7.784 1.00 93.19 113 ILE A CA 1
ATOM 913 C C . ILE A 1 113 ? 10.004 6.265 -7.286 1.00 93.19 113 ILE A C 1
ATOM 915 O O . ILE A 1 113 ? 9.004 6.841 -7.693 1.00 93.19 113 ILE A O 1
ATOM 919 N N . PHE A 1 114 ? 9.980 5.276 -6.391 1.00 94.06 114 PHE A N 1
ATOM 920 C CA . PHE A 1 114 ? 8.729 4.793 -5.789 1.00 94.06 114 PHE A CA 1
ATOM 921 C C . PHE A 1 114 ? 8.744 4.799 -4.258 1.00 94.06 114 PHE A C 1
ATOM 923 O O . PHE A 1 114 ? 7.704 4.630 -3.634 1.00 94.06 114 PHE A O 1
ATOM 930 N N . ALA A 1 115 ? 9.895 5.001 -3.607 1.00 97.12 115 ALA A N 1
ATOM 931 C CA . ALA A 1 115 ? 9.912 5.196 -2.160 1.00 97.12 115 ALA A CA 1
ATOM 932 C C . ALA A 1 115 ? 11.017 6.148 -1.694 1.00 97.12 115 ALA A C 1
ATOM 934 O O . ALA A 1 115 ? 12.150 6.117 -2.183 1.00 97.12 115 ALA A O 1
ATOM 935 N N . ARG A 1 116 ? 10.692 6.958 -0.686 1.00 97.50 116 ARG A N 1
ATOM 936 C CA . ARG A 1 116 ? 11.637 7.713 0.140 1.00 97.50 116 ARG A CA 1
ATOM 937 C C . ARG A 1 116 ? 11.526 7.213 1.574 1.00 97.50 116 ARG A C 1
ATOM 939 O O . ARG A 1 116 ? 10.466 7.336 2.175 1.00 97.50 116 ARG A O 1
ATOM 946 N N . LEU A 1 117 ? 12.626 6.711 2.120 1.00 98.06 117 LEU A N 1
ATOM 947 C CA . LEU A 1 117 ? 12.717 6.195 3.485 1.00 98.06 117 LEU A CA 1
ATOM 948 C C . LEU A 1 117 ? 13.679 7.049 4.324 1.00 98.06 117 LEU A C 1
ATOM 950 O O . LEU A 1 117 ? 14.519 7.770 3.759 1.00 98.06 117 LEU A O 1
ATOM 954 N N . PRO A 1 118 ? 13.653 6.911 5.660 1.00 97.88 118 PRO A N 1
ATOM 955 C CA . PRO A 1 118 ? 14.718 7.416 6.518 1.00 97.88 118 PRO A CA 1
ATOM 956 C C . PRO A 1 118 ? 16.062 6.825 6.100 1.00 97.88 118 PRO A C 1
ATOM 958 O O . PRO A 1 118 ? 16.138 5.663 5.699 1.00 97.88 118 PRO A O 1
ATOM 961 N N . LYS A 1 119 ? 17.136 7.613 6.202 1.00 97.75 119 LYS A N 1
ATOM 962 C CA . LYS A 1 119 ? 18.490 7.168 5.838 1.00 97.75 119 LYS A CA 1
ATOM 963 C C . LYS A 1 119 ? 18.890 5.846 6.506 1.00 97.75 119 LYS A C 1
ATOM 965 O O . LYS A 1 119 ? 19.482 5.000 5.847 1.00 97.75 119 LYS A O 1
ATOM 970 N N . GLU A 1 120 ? 18.529 5.682 7.776 1.00 97.44 120 GLU A N 1
ATOM 971 C CA . GLU A 1 120 ? 18.878 4.518 8.601 1.00 97.44 120 GLU A CA 1
ATOM 972 C C . GLU A 1 120 ? 17.930 3.320 8.399 1.00 97.44 120 GLU A C 1
ATOM 974 O O . GLU A 1 120 ? 18.060 2.298 9.066 1.00 97.44 120 GLU A O 1
ATOM 979 N N . SER A 1 121 ? 16.957 3.426 7.487 1.00 97.81 121 SER A N 1
ATOM 980 C CA . SER A 1 121 ? 16.006 2.350 7.218 1.00 97.81 121 SER A CA 1
ATOM 981 C C . SER A 1 121 ? 16.695 1.114 6.633 1.00 97.81 121 SER A C 1
ATOM 983 O O . SER A 1 121 ? 17.312 1.158 5.558 1.00 97.81 121 SER A O 1
ATOM 985 N N . THR A 1 122 ? 16.510 -0.022 7.302 1.00 97.56 122 THR A N 1
ATOM 986 C CA . THR A 1 122 ? 16.954 -1.345 6.844 1.00 97.56 122 THR A CA 1
ATOM 987 C C . THR A 1 122 ? 16.008 -1.971 5.826 1.00 97.56 122 THR A C 1
ATOM 989 O O . THR A 1 122 ? 16.397 -2.934 5.178 1.00 97.56 122 THR A O 1
ATOM 992 N N . LEU A 1 123 ? 14.813 -1.404 5.631 1.00 98.06 123 LEU A N 1
ATOM 993 C CA . LEU A 1 123 ? 13.786 -1.963 4.759 1.00 98.06 123 LEU A CA 1
ATOM 994 C C . LEU A 1 123 ? 14.299 -2.129 3.318 1.00 98.06 123 LEU A C 1
ATOM 996 O O . LEU A 1 123 ? 14.820 -1.184 2.703 1.00 98.06 123 LEU A O 1
ATOM 1000 N N . GLU A 1 124 ? 14.144 -3.340 2.792 1.00 98.00 124 GLU A N 1
ATOM 1001 C CA . GLU A 1 124 ? 14.483 -3.744 1.431 1.00 98.00 124 GLU A CA 1
ATOM 1002 C C . GLU A 1 124 ? 13.227 -3.958 0.584 1.00 98.00 124 GLU A C 1
ATOM 1004 O O . GLU A 1 124 ? 12.201 -4.438 1.062 1.00 98.00 124 GLU A O 1
ATOM 1009 N N . PHE A 1 125 ? 13.340 -3.674 -0.711 1.00 97.56 125 PHE A N 1
ATOM 1010 C CA . PHE A 1 125 ? 12.292 -3.944 -1.689 1.00 97.56 125 PHE A CA 1
ATOM 1011 C C . PHE A 1 125 ? 12.814 -4.910 -2.747 1.00 97.56 125 PHE A C 1
ATOM 1013 O O . PHE A 1 125 ? 13.943 -4.768 -3.220 1.00 97.56 125 PHE A O 1
ATOM 1020 N N . LYS A 1 126 ? 11.979 -5.873 -3.130 1.00 97.31 126 LYS A N 1
ATOM 1021 C CA . LYS A 1 126 ? 12.236 -6.824 -4.216 1.00 97.31 126 LYS A CA 1
ATOM 1022 C C . LYS A 1 126 ? 11.092 -6.822 -5.210 1.00 97.31 126 LYS A C 1
ATOM 1024 O O . LYS A 1 126 ? 9.962 -6.559 -4.824 1.00 97.31 126 LYS A O 1
ATOM 1029 N N . LEU A 1 127 ? 11.370 -7.142 -6.468 1.00 96.50 127 LEU A N 1
ATOM 1030 C CA . LEU A 1 127 ? 10.318 -7.390 -7.449 1.00 96.50 127 LEU A CA 1
ATOM 1031 C C . LEU A 1 127 ? 9.843 -8.836 -7.322 1.00 96.50 127 LEU A C 1
ATOM 1033 O O . LEU A 1 127 ? 10.655 -9.743 -7.173 1.00 96.50 127 LEU A O 1
ATOM 1037 N N . ASP A 1 128 ? 8.536 -9.047 -7.413 1.00 95.69 128 ASP A N 1
ATOM 1038 C CA . ASP A 1 128 ? 7.922 -10.377 -7.496 1.00 95.69 128 ASP A CA 1
ATOM 1039 C C . ASP A 1 128 ? 8.419 -11.142 -8.733 1.00 95.69 128 ASP A C 1
ATOM 1041 O O . ASP A 1 128 ? 8.659 -12.342 -8.674 1.00 95.69 128 ASP A O 1
ATOM 1045 N N . ASN A 1 129 ? 8.650 -10.413 -9.831 1.00 89.88 129 ASN A N 1
ATOM 1046 C CA . ASN A 1 129 ? 9.201 -10.921 -11.082 1.00 89.88 129 ASN A CA 1
ATOM 1047 C C . ASN A 1 129 ? 10.446 -10.109 -11.472 1.00 89.88 129 ASN A C 1
ATOM 1049 O O . ASN A 1 129 ? 10.363 -9.207 -12.305 1.00 89.88 129 ASN A O 1
ATOM 1053 N N . GLU A 1 130 ? 11.606 -10.430 -10.884 1.00 79.81 130 GLU A N 1
ATOM 1054 C CA . GLU A 1 130 ? 12.885 -9.715 -11.105 1.00 79.81 130 GLU A CA 1
ATOM 1055 C C . GLU A 1 130 ? 13.313 -9.628 -12.589 1.00 79.81 130 GLU A C 1
ATOM 1057 O O . GLU A 1 130 ? 14.120 -8.776 -12.944 1.00 79.81 130 GLU A O 1
ATOM 1062 N N . TYR A 1 131 ? 12.737 -10.455 -13.470 1.00 84.50 131 TYR A N 1
ATOM 1063 C CA . TYR A 1 131 ? 13.070 -10.525 -14.898 1.00 84.50 131 TYR A CA 1
ATOM 1064 C C . TYR A 1 131 ? 11.890 -10.230 -15.829 1.00 84.50 131 TYR A C 1
ATOM 1066 O O . TYR A 1 131 ? 11.873 -10.693 -16.970 1.00 84.50 131 TYR A O 1
ATOM 1074 N N . GLN A 1 132 ? 10.875 -9.496 -15.365 1.00 87.56 132 GLN A N 1
ATOM 1075 C CA . GLN A 1 132 ? 9.804 -9.063 -16.259 1.00 87.56 132 GLN A CA 1
ATOM 1076 C C . GLN A 1 132 ? 10.378 -8.141 -17.346 1.00 87.56 132 GLN A C 1
ATOM 1078 O O . GLN A 1 132 ? 10.801 -7.021 -17.066 1.00 87.56 132 GLN A O 1
ATOM 1083 N N . VAL A 1 133 ? 10.385 -8.629 -18.590 1.00 92.06 133 VAL A N 1
ATOM 1084 C CA . VAL A 1 133 ? 10.817 -7.864 -19.764 1.00 92.06 133 VAL A CA 1
ATOM 1085 C C . VAL A 1 133 ? 9.624 -7.102 -20.326 1.00 92.06 133 VAL A C 1
ATOM 1087 O O . VAL A 1 133 ? 8.600 -7.696 -20.669 1.00 92.06 133 VAL A O 1
ATOM 1090 N N . ILE A 1 134 ? 9.766 -5.787 -20.448 1.00 90.38 134 ILE A N 1
ATOM 1091 C CA . ILE A 1 134 ? 8.778 -4.897 -21.057 1.00 90.38 134 ILE A CA 1
ATOM 1092 C C . ILE A 1 134 ? 9.522 -4.071 -22.091 1.00 90.38 134 ILE A C 1
ATOM 1094 O O . ILE A 1 134 ? 10.442 -3.351 -21.724 1.00 90.38 134 ILE A O 1
ATOM 1098 N N . ASP A 1 135 ? 9.145 -4.175 -23.366 1.00 92.25 135 ASP A N 1
ATOM 1099 C CA . ASP A 1 135 ? 9.754 -3.365 -24.434 1.00 92.25 135 ASP A CA 1
ATOM 1100 C C . ASP A 1 135 ? 11.297 -3.468 -24.430 1.00 92.25 135 ASP A C 1
ATOM 1102 O O . ASP A 1 135 ? 12.005 -2.476 -24.257 1.00 92.25 135 ASP A O 1
ATOM 1106 N N . ASN A 1 136 ? 11.810 -4.709 -24.453 1.00 94.44 136 ASN A N 1
ATOM 1107 C CA . ASN A 1 136 ? 13.239 -5.051 -24.325 1.00 94.44 136 ASN A CA 1
ATOM 1108 C C . ASN A 1 136 ? 13.967 -4.384 -23.145 1.00 94.44 136 ASN A C 1
ATOM 1110 O O . ASN A 1 136 ? 15.178 -4.163 -23.172 1.00 94.44 136 ASN A O 1
ATOM 1114 N N . THR A 1 137 ? 13.231 -4.079 -22.080 1.00 93.81 137 THR A N 1
ATOM 1115 C CA . THR A 1 137 ? 13.747 -3.439 -20.876 1.00 93.81 137 THR A CA 1
ATOM 1116 C C . THR A 1 137 ? 13.427 -4.302 -19.661 1.00 93.81 137 THR A C 1
ATOM 1118 O O . THR A 1 137 ? 12.293 -4.749 -19.492 1.00 93.81 137 THR A O 1
ATOM 1121 N N . ILE A 1 138 ? 14.415 -4.516 -18.799 1.00 94.88 138 ILE A N 1
ATOM 1122 C CA . ILE A 1 138 ? 14.248 -5.069 -17.450 1.00 94.88 138 ILE A CA 1
ATOM 1123 C C . ILE A 1 138 ? 14.387 -3.921 -16.452 1.00 94.88 138 ILE A C 1
ATOM 1125 O O . ILE A 1 138 ? 15.128 -2.973 -16.699 1.00 94.88 138 ILE A O 1
ATOM 1129 N N . PHE A 1 139 ? 13.689 -3.985 -15.322 1.00 95.06 139 PHE A N 1
ATOM 1130 C CA . PHE A 1 139 ? 13.864 -3.021 -14.238 1.00 95.06 139 PHE A CA 1
ATOM 1131 C C . PHE A 1 139 ? 14.526 -3.671 -13.034 1.00 95.06 139 PHE A C 1
ATOM 1133 O O . PHE A 1 139 ? 14.120 -4.737 -12.586 1.00 95.06 139 PHE A O 1
ATOM 1140 N N . GLU A 1 140 ? 15.506 -2.976 -12.468 1.00 95.75 140 GLU A N 1
ATOM 1141 C CA . GLU A 1 140 ? 16.139 -3.353 -11.209 1.00 95.75 140 GLU A CA 1
ATOM 1142 C C . GLU A 1 140 ? 15.765 -2.361 -10.114 1.00 95.75 140 GLU A C 1
ATOM 1144 O O . GLU A 1 140 ? 15.722 -1.149 -10.343 1.00 95.75 140 GLU A O 1
ATOM 1149 N N . ILE A 1 141 ? 15.560 -2.858 -8.895 1.00 96.38 141 ILE A N 1
ATOM 1150 C CA . ILE A 1 141 ? 15.434 -1.990 -7.727 1.00 96.38 141 ILE A CA 1
ATOM 1151 C C . ILE A 1 141 ? 16.828 -1.554 -7.277 1.00 96.38 141 ILE A C 1
ATOM 1153 O O . ILE A 1 141 ? 17.681 -2.383 -6.963 1.00 96.38 141 ILE A O 1
ATOM 1157 N N . LYS A 1 142 ? 17.050 -0.240 -7.180 1.00 97.06 142 LYS A N 1
ATOM 1158 C CA . LYS A 1 142 ? 18.267 0.344 -6.603 1.00 97.06 142 LYS A CA 1
ATOM 1159 C C . LYS A 1 142 ? 17.931 1.251 -5.433 1.00 97.06 142 LYS A C 1
ATOM 1161 O O . LYS A 1 142 ? 16.988 2.037 -5.479 1.00 97.06 142 LYS A O 1
ATOM 1166 N N . SER A 1 143 ? 18.757 1.160 -4.395 1.00 97.06 143 SER A N 1
ATOM 1167 C CA . SER A 1 143 ? 18.716 2.041 -3.233 1.00 97.06 143 SER A CA 1
ATOM 1168 C C . SER A 1 143 ? 19.850 3.057 -3.324 1.00 97.06 143 SER A C 1
ATOM 1170 O O . SER A 1 143 ? 21.015 2.682 -3.438 1.00 97.06 143 SER A O 1
ATOM 1172 N N . VAL A 1 144 ? 19.522 4.345 -3.242 1.00 97.25 144 VAL A N 1
ATOM 1173 C CA . VAL A 1 144 ? 20.489 5.447 -3.284 1.00 97.25 144 VAL A CA 1
ATOM 1174 C C . VAL A 1 144 ? 20.325 6.307 -2.040 1.00 97.25 144 VAL A C 1
ATOM 1176 O O . VAL A 1 144 ? 19.266 6.889 -1.812 1.00 97.25 144 VAL A O 1
ATOM 1179 N N . ILE A 1 145 ? 21.386 6.436 -1.246 1.00 97.06 145 ILE A N 1
ATOM 1180 C CA . ILE A 1 145 ? 21.404 7.365 -0.114 1.00 97.06 145 ILE A CA 1
ATOM 1181 C C . ILE A 1 145 ? 21.794 8.746 -0.639 1.00 97.06 145 ILE A C 1
ATOM 1183 O O . ILE A 1 145 ? 22.866 8.923 -1.216 1.00 97.06 145 ILE A O 1
ATOM 1187 N N . LYS A 1 146 ? 20.918 9.733 -0.446 1.00 94.44 146 LYS A N 1
ATOM 1188 C CA . LYS A 1 146 ? 21.184 11.130 -0.803 1.00 94.44 146 LYS A CA 1
ATOM 1189 C C . LYS A 1 146 ? 20.560 12.042 0.243 1.00 94.44 146 LYS A C 1
ATOM 1191 O O . LYS A 1 146 ? 19.359 11.963 0.503 1.00 94.44 146 LYS A O 1
ATOM 1196 N N . ASN A 1 147 ? 21.371 12.945 0.790 1.00 93.12 147 ASN A N 1
ATOM 1197 C CA . ASN A 1 147 ? 21.020 13.776 1.943 1.00 93.12 147 ASN A CA 1
ATOM 1198 C C . ASN A 1 147 ? 20.661 12.889 3.156 1.00 93.12 147 ASN A C 1
ATOM 1200 O O . ASN A 1 147 ? 21.370 11.926 3.444 1.00 93.12 147 ASN A O 1
ATOM 1204 N N . ASN A 1 148 ? 19.553 13.189 3.836 1.00 94.00 148 ASN A N 1
ATOM 1205 C CA . ASN A 1 148 ? 19.063 12.457 5.008 1.00 94.00 148 ASN A CA 1
ATOM 1206 C C . ASN A 1 148 ? 18.055 11.348 4.656 1.00 94.00 148 ASN A C 1
ATOM 1208 O O . ASN A 1 148 ? 17.309 10.900 5.524 1.00 94.00 148 ASN A O 1
ATOM 1212 N N . TYR A 1 149 ? 18.024 10.903 3.395 1.00 97.06 149 TYR A N 1
ATOM 1213 C CA . TYR A 1 149 ? 17.044 9.928 2.918 1.00 97.06 149 TYR A CA 1
ATOM 1214 C C . TYR A 1 149 ? 17.683 8.797 2.115 1.00 97.06 149 TYR A C 1
ATOM 1216 O O . TYR A 1 149 ? 18.686 8.981 1.415 1.00 97.06 149 TYR A O 1
ATOM 1224 N N . LYS A 1 150 ? 17.034 7.634 2.184 1.00 97.56 150 LYS A N 1
ATOM 1225 C CA . LYS A 1 150 ? 17.271 6.475 1.325 1.00 97.56 150 LYS A CA 1
ATOM 1226 C C . LYS A 1 150 ? 16.177 6.455 0.255 1.00 97.56 150 LYS A C 1
ATOM 1228 O O . LYS A 1 150 ? 14.996 6.329 0.567 1.00 97.56 150 LYS A O 1
ATOM 1233 N N . TRP A 1 151 ? 16.567 6.640 -1.000 1.00 96.94 151 TRP A N 1
ATOM 1234 C CA . TRP A 1 151 ? 15.668 6.660 -2.153 1.00 96.94 151 TRP A CA 1
ATOM 1235 C C . TRP A 1 151 ? 15.659 5.297 -2.823 1.00 96.94 151 TRP A C 1
ATOM 1237 O O . TRP A 1 151 ? 16.725 4.787 -3.170 1.00 96.94 151 TRP A O 1
ATOM 1247 N N . ILE A 1 152 ? 14.475 4.738 -3.047 1.00 97.62 152 ILE A N 1
ATOM 1248 C CA . ILE A 1 152 ? 14.300 3.470 -3.748 1.00 97.62 152 ILE A CA 1
ATOM 1249 C C . ILE A 1 152 ? 13.751 3.748 -5.146 1.00 97.62 152 ILE A C 1
ATOM 1251 O O . ILE A 1 152 ? 12.785 4.499 -5.318 1.00 97.62 152 ILE A O 1
ATOM 1255 N N . LYS A 1 153 ? 14.421 3.177 -6.146 1.00 96.19 153 LYS A N 1
ATOM 1256 C CA . LYS A 1 153 ? 14.192 3.458 -7.561 1.00 96.19 153 LYS A CA 1
ATOM 1257 C C . LYS A 1 153 ? 14.072 2.179 -8.370 1.00 96.19 153 LYS A C 1
ATOM 1259 O O . LYS A 1 153 ? 14.813 1.238 -8.108 1.00 96.19 153 LYS A O 1
ATOM 1264 N N . LEU A 1 154 ? 13.237 2.198 -9.400 1.00 95.31 154 LEU A N 1
ATOM 1265 C CA . LEU A 1 154 ? 13.317 1.289 -10.537 1.00 95.31 154 LEU A CA 1
ATOM 1266 C C . LEU A 1 154 ? 14.257 1.896 -11.574 1.00 95.31 154 LEU A C 1
ATOM 1268 O O . LEU A 1 154 ? 14.052 3.025 -12.028 1.00 95.31 154 LEU A O 1
ATOM 1272 N N . VAL A 1 155 ? 15.293 1.152 -11.937 1.00 95.38 155 VAL A N 1
ATOM 1273 C CA . VAL A 1 155 ? 16.290 1.571 -12.919 1.00 95.38 155 VAL A CA 1
ATOM 1274 C C . VAL A 1 155 ? 16.157 0.686 -14.156 1.00 95.38 155 VAL A C 1
ATOM 1276 O O . VAL A 1 155 ? 16.292 -0.531 -14.017 1.00 95.38 155 VAL A O 1
ATOM 1279 N N . PRO A 1 156 ? 15.875 1.261 -15.340 1.00 94.94 156 PRO A N 1
ATOM 1280 C CA . PRO A 1 156 ? 15.754 0.486 -16.566 1.00 94.94 156 PRO A CA 1
ATOM 1281 C C . PRO A 1 156 ? 17.120 -0.031 -17.032 1.00 94.94 156 PRO A C 1
ATOM 1283 O O . PRO A 1 156 ? 18.113 0.701 -17.036 1.00 94.94 156 PRO A O 1
ATOM 1286 N N . TYR A 1 157 ? 17.142 -1.283 -17.473 1.00 93.81 157 TYR A N 1
ATOM 1287 C CA . TYR A 1 157 ? 18.244 -1.955 -18.145 1.00 93.81 157 TYR A CA 1
ATOM 1288 C C . TYR A 1 157 ? 17.761 -2.446 -19.512 1.00 93.81 157 TYR A C 1
ATOM 1290 O O . TYR A 1 157 ? 16.862 -3.284 -19.595 1.00 93.81 157 TYR A O 1
ATOM 1298 N N . PHE A 1 158 ? 18.336 -1.902 -20.581 1.00 93.00 158 PHE A N 1
ATOM 1299 C CA . PHE A 1 158 ? 17.965 -2.233 -21.956 1.00 93.00 158 PHE A CA 1
ATOM 1300 C C . PHE A 1 158 ? 18.748 -3.450 -22.437 1.00 93.00 158 PHE A C 1
ATOM 1302 O O . PHE A 1 158 ? 19.961 -3.521 -22.242 1.00 93.00 158 PHE A O 1
ATOM 1309 N N . LEU A 1 159 ? 18.046 -4.405 -23.043 1.00 92.94 159 LEU A N 1
ATOM 1310 C CA . LEU A 1 159 ? 18.618 -5.680 -23.478 1.00 92.94 159 LEU A CA 1
ATOM 1311 C C . LEU A 1 159 ? 19.328 -5.594 -24.836 1.00 92.94 159 LEU A C 1
ATOM 1313 O O . LEU A 1 159 ? 20.091 -6.500 -25.169 1.00 92.94 159 LEU A O 1
ATOM 1317 N N . ASP A 1 160 ? 19.109 -4.519 -25.594 1.00 93.50 160 ASP A N 1
ATOM 1318 C CA . ASP A 1 160 ? 19.755 -4.259 -26.879 1.00 93.50 160 ASP A CA 1
ATOM 1319 C C . ASP A 1 160 ? 20.118 -2.772 -27.064 1.00 93.50 160 ASP A C 1
ATOM 1321 O O . ASP A 1 160 ? 19.532 -1.873 -26.449 1.00 93.50 160 ASP A O 1
ATOM 1325 N N . GLU A 1 161 ? 21.141 -2.531 -27.888 1.00 87.56 161 GLU A N 1
ATOM 1326 C CA . GLU A 1 161 ? 21.707 -1.202 -28.154 1.00 87.56 161 GLU A CA 1
ATOM 1327 C C . GLU A 1 161 ? 20.737 -0.306 -28.933 1.00 87.56 161 GLU A C 1
ATOM 1329 O O . GLU A 1 161 ? 20.620 0.880 -28.619 1.00 87.56 161 GLU A O 1
ATOM 1334 N N . ASP A 1 162 ? 19.979 -0.878 -29.872 1.00 89.25 162 ASP A N 1
ATOM 1335 C CA . ASP A 1 162 ? 19.012 -0.149 -30.699 1.00 89.25 162 ASP A CA 1
ATOM 1336 C C . ASP A 1 162 ? 17.915 0.492 -29.836 1.00 89.25 162 ASP A C 1
ATOM 1338 O O . ASP A 1 162 ? 17.629 1.687 -29.956 1.00 89.25 162 ASP A O 1
ATOM 1342 N N . THR A 1 163 ? 17.351 -0.272 -28.897 1.00 86.19 163 THR A N 1
ATOM 1343 C CA . THR A 1 163 ? 16.363 0.213 -27.927 1.00 86.19 163 THR A CA 1
ATOM 1344 C C . THR A 1 163 ? 16.971 1.310 -27.062 1.00 86.19 163 THR A C 1
ATOM 1346 O O . THR A 1 163 ? 16.355 2.359 -26.864 1.00 86.19 163 THR A O 1
ATOM 1349 N N . PHE A 1 164 ? 18.199 1.125 -26.567 1.00 87.56 164 PHE A N 1
ATOM 1350 C CA . PHE A 1 164 ? 18.874 2.159 -25.784 1.00 87.56 164 PHE A CA 1
ATOM 1351 C C . PHE A 1 164 ? 19.037 3.463 -26.576 1.00 87.56 164 PHE A C 1
ATOM 1353 O O . PHE A 1 164 ? 18.712 4.537 -26.057 1.00 87.56 164 PHE A O 1
ATOM 1360 N N . GLU A 1 165 ? 19.505 3.388 -27.822 1.00 84.62 165 GLU A N 1
ATOM 1361 C CA . GLU A 1 165 ? 19.661 4.549 -28.693 1.00 84.62 165 GLU A CA 1
ATOM 1362 C C . GLU A 1 165 ? 18.332 5.248 -28.984 1.00 84.62 165 GLU A C 1
ATOM 1364 O O . GLU A 1 165 ? 18.268 6.482 -28.953 1.00 84.62 165 GLU A O 1
ATOM 1369 N N . GLU A 1 166 ? 17.274 4.483 -29.268 1.00 88.06 166 GLU A N 1
ATOM 1370 C CA . GLU A 1 166 ? 15.934 5.018 -29.502 1.00 88.06 166 GLU A CA 1
ATOM 1371 C C . GLU A 1 166 ? 15.450 5.790 -28.269 1.00 88.06 166 GLU A C 1
ATOM 1373 O O . GLU A 1 166 ? 15.108 6.972 -28.368 1.00 88.06 166 GLU A O 1
ATOM 1378 N N . LYS A 1 167 ? 15.485 5.165 -27.084 1.00 86.56 167 LYS A N 1
ATOM 1379 C CA . LYS A 1 167 ? 15.028 5.796 -25.836 1.00 86.56 167 LYS A CA 1
ATOM 1380 C C . LYS A 1 167 ? 15.915 6.966 -25.413 1.00 86.56 167 LYS A C 1
ATOM 1382 O O . LYS A 1 167 ? 15.428 7.897 -24.778 1.00 86.56 167 LYS A O 1
ATOM 1387 N N . ALA A 1 168 ? 17.204 6.956 -25.753 1.00 80.81 168 ALA A N 1
ATOM 1388 C CA . ALA A 1 168 ? 18.116 8.061 -25.460 1.00 80.81 168 ALA A CA 1
ATOM 1389 C C . ALA A 1 168 ? 17.785 9.342 -26.242 1.00 80.81 168 ALA A C 1
ATOM 1391 O O . ALA A 1 168 ? 18.118 10.430 -25.774 1.00 80.81 168 ALA A O 1
ATOM 1392 N N . LYS A 1 169 ? 17.132 9.220 -27.405 1.00 87.25 169 LYS A N 1
ATOM 1393 C CA . LYS A 1 169 ? 16.702 10.352 -28.243 1.00 87.25 169 LYS A CA 1
ATOM 1394 C C . LYS A 1 169 ? 15.345 10.925 -27.808 1.00 87.25 169 LYS A C 1
ATOM 1396 O O . LYS A 1 169 ? 14.983 12.015 -28.248 1.00 87.25 169 LYS A O 1
ATOM 1401 N N . GLN A 1 170 ? 14.594 10.219 -26.959 1.00 84.44 170 GLN A N 1
ATOM 1402 C CA . GLN A 1 170 ? 13.272 10.654 -26.508 1.00 84.44 170 GLN A CA 1
ATOM 1403 C C . GLN A 1 170 ? 13.372 11.829 -25.527 1.00 84.44 170 GLN A C 1
ATOM 1405 O O . GLN A 1 170 ? 14.123 11.795 -24.551 1.00 84.44 170 GLN A O 1
ATOM 1410 N N . ILE A 1 171 ? 12.568 12.865 -25.768 1.00 77.50 171 ILE A N 1
ATOM 1411 C CA . ILE A 1 171 ? 12.354 13.947 -24.806 1.00 77.50 171 ILE A CA 1
ATOM 1412 C C . ILE A 1 171 ? 11.364 13.433 -23.766 1.00 77.50 171 ILE A C 1
ATOM 1414 O O . ILE A 1 171 ? 10.247 13.049 -24.100 1.00 77.50 171 ILE A O 1
ATOM 1418 N N . ILE A 1 172 ? 11.789 13.407 -22.506 1.00 74.19 172 ILE A N 1
ATOM 1419 C CA . ILE A 1 172 ? 10.977 12.879 -21.413 1.00 74.19 172 ILE A CA 1
ATOM 1420 C C . ILE A 1 172 ? 10.251 14.042 -20.746 1.00 74.19 172 ILE A C 1
ATOM 1422 O O . ILE A 1 172 ? 10.859 14.820 -20.006 1.00 74.19 172 ILE A O 1
ATOM 1426 N N . GLU A 1 173 ? 8.951 14.160 -20.999 1.00 66.69 173 GLU A N 1
ATOM 1427 C CA . GLU A 1 173 ? 8.112 15.109 -20.276 1.00 66.69 173 GLU A CA 1
ATOM 1428 C C . GLU A 1 173 ? 7.969 14.671 -18.814 1.00 66.69 173 GLU A C 1
ATOM 1430 O O . GLU A 1 173 ? 7.767 13.498 -18.483 1.00 66.69 173 GLU A O 1
ATOM 1435 N N . LYS A 1 174 ? 8.137 15.628 -17.900 1.00 59.50 174 LYS A N 1
ATOM 1436 C CA . LYS A 1 174 ? 7.995 15.377 -16.470 1.00 59.50 174 LYS A CA 1
ATOM 1437 C C . LYS A 1 174 ? 6.528 15.530 -16.095 1.00 59.50 174 LYS A C 1
ATOM 1439 O O . LYS A 1 174 ? 6.100 16.620 -15.731 1.00 59.50 174 LYS A O 1
ATOM 1444 N N . GLU A 1 175 ? 5.787 14.433 -16.124 1.00 59.44 175 GLU A N 1
ATOM 1445 C CA . GLU A 1 175 ? 4.479 14.395 -15.480 1.00 59.44 175 GLU A CA 1
ATOM 1446 C C . GLU A 1 175 ? 4.644 14.226 -13.961 1.00 59.44 175 GLU A C 1
ATOM 1448 O O . GLU A 1 175 ? 5.406 13.384 -13.475 1.00 59.44 175 GLU A O 1
ATOM 1453 N N . VAL A 1 176 ? 3.943 15.074 -13.212 1.00 52.00 176 VAL A N 1
ATOM 1454 C CA . VAL A 1 176 ? 3.704 14.944 -11.775 1.00 52.00 176 VAL A CA 1
ATOM 1455 C C . VAL A 1 176 ? 2.197 14.921 -11.612 1.00 52.00 176 VAL A C 1
ATOM 1457 O O . VAL A 1 176 ? 1.552 15.950 -11.770 1.00 52.00 176 VAL A O 1
ATOM 1460 N N . SER A 1 177 ? 1.637 13.750 -11.343 1.00 49.19 177 SER A N 1
ATOM 1461 C CA . SER A 1 177 ? 0.226 13.639 -10.990 1.00 49.19 177 SER A CA 1
ATOM 1462 C C . SER A 1 177 ? 0.116 12.771 -9.750 1.00 49.19 177 SER A C 1
ATOM 1464 O O . SER A 1 177 ? -0.018 11.561 -9.881 1.00 49.19 177 SER A O 1
ATOM 1466 N N . PRO A 1 178 ? 0.270 13.344 -8.547 1.00 59.56 178 PRO A N 1
ATOM 1467 C CA . PRO A 1 178 ? -0.284 12.709 -7.369 1.00 59.56 178 PRO A CA 1
ATOM 1468 C C . PRO A 1 178 ? -1.808 12.879 -7.420 1.00 59.56 178 PRO A C 1
ATOM 1470 O O . PRO A 1 178 ? -2.296 14.011 -7.433 1.00 59.56 178 PRO A O 1
ATOM 1473 N N . SER A 1 179 ? -2.550 11.776 -7.481 1.00 57.00 179 SER A N 1
ATOM 1474 C CA . SER A 1 179 ? -3.981 11.786 -7.164 1.00 57.00 179 SER A CA 1
ATOM 1475 C C . SER A 1 179 ? -4.186 12.014 -5.659 1.00 57.00 179 SER A C 1
ATOM 1477 O O . SER A 1 179 ? -3.358 11.602 -4.839 1.00 57.00 179 SER A O 1
ATOM 1479 N N . PHE A 1 180 ? -5.272 12.698 -5.293 1.00 62.41 180 PHE A N 1
ATOM 1480 C CA . PHE A 1 180 ? -5.654 13.007 -3.910 1.00 62.41 180 PHE A CA 1
ATOM 1481 C C . PHE A 1 180 ? -7.056 12.457 -3.654 1.00 62.41 180 PHE A C 1
ATOM 1483 O O . PHE A 1 180 ? -7.959 12.750 -4.437 1.00 62.41 180 PHE A O 1
ATOM 1490 N N . TYR A 1 181 ? -7.251 11.742 -2.544 1.00 59.00 181 TYR A N 1
ATOM 1491 C CA . TYR A 1 181 ? -8.568 11.225 -2.167 1.00 59.00 181 TYR A CA 1
ATOM 1492 C C . TYR A 1 181 ? -9.042 11.786 -0.836 1.00 59.00 181 TYR A C 1
ATOM 1494 O O . TYR A 1 181 ? -8.273 11.969 0.112 1.00 59.00 181 TYR A O 1
ATOM 1502 N N . GLU A 1 182 ? -10.345 12.029 -0.776 1.00 58.50 182 GLU A N 1
ATOM 1503 C CA . GLU A 1 182 ? -11.064 12.288 0.459 1.00 58.50 182 GLU A CA 1
ATOM 1504 C C . GLU A 1 182 ? -11.840 11.024 0.841 1.00 58.50 182 GLU A C 1
ATOM 1506 O O . GLU A 1 182 ? -12.680 10.560 0.076 1.00 58.50 182 GLU A O 1
ATOM 1511 N N . ASN A 1 183 ? -11.620 10.536 2.067 1.00 59.62 183 ASN A N 1
ATOM 1512 C CA . ASN A 1 183 ? -12.365 9.442 2.714 1.00 59.62 183 ASN A CA 1
ATOM 1513 C C . ASN A 1 183 ? -12.009 8.001 2.294 1.00 59.62 183 ASN A C 1
ATOM 1515 O O . ASN A 1 183 ? -12.802 7.084 2.518 1.00 59.62 183 ASN A O 1
ATOM 1519 N N . ASP A 1 184 ? -10.794 7.778 1.796 1.00 80.50 184 ASP A N 1
ATOM 1520 C CA . ASP A 1 184 ? -10.274 6.427 1.569 1.00 80.50 184 ASP A CA 1
ATOM 1521 C C . ASP A 1 184 ? -9.731 5.779 2.858 1.00 80.50 184 ASP A C 1
ATOM 1523 O O . ASP A 1 184 ? -9.308 6.427 3.825 1.00 80.50 184 ASP A O 1
ATOM 1527 N N . LEU A 1 185 ? -9.723 4.451 2.860 1.00 88.38 185 LEU A N 1
ATOM 1528 C CA . LEU A 1 185 ? -9.224 3.588 3.920 1.00 88.38 185 LEU A CA 1
ATOM 1529 C C . LEU A 1 185 ? -8.353 2.487 3.320 1.00 88.38 185 LEU A C 1
ATOM 1531 O O . LEU A 1 185 ? -8.677 1.911 2.284 1.00 88.38 185 LEU A O 1
ATOM 1535 N N . ILE A 1 186 ? -7.312 2.088 4.048 1.00 87.50 186 ILE A N 1
ATOM 1536 C CA . ILE A 1 186 ? -6.741 0.751 3.877 1.00 87.50 186 ILE A CA 1
ATOM 1537 C C . ILE A 1 186 ? -7.464 -0.183 4.843 1.00 87.50 186 ILE A C 1
ATOM 1539 O O . ILE A 1 186 ? -7.397 -0.010 6.059 1.00 87.50 186 ILE A O 1
ATOM 1543 N N . ILE A 1 187 ? -8.152 -1.180 4.305 1.00 88.31 187 ILE A N 1
ATOM 1544 C CA . ILE A 1 187 ? -8.937 -2.159 5.050 1.00 88.31 187 ILE A CA 1
ATOM 1545 C C . ILE A 1 187 ? -8.115 -3.438 5.191 1.00 88.31 187 ILE A C 1
ATOM 1547 O O . ILE A 1 187 ? -7.852 -4.108 4.197 1.00 88.31 187 ILE A O 1
ATOM 1551 N N . GLU A 1 188 ? -7.741 -3.807 6.416 1.00 88.81 188 GLU A N 1
ATOM 1552 C CA . GLU A 1 188 ? -7.075 -5.077 6.720 1.00 88.81 188 GLU A CA 1
ATOM 1553 C C . GLU A 1 188 ? -8.119 -6.181 6.929 1.00 88.81 188 GLU A C 1
ATOM 1555 O O . GLU A 1 188 ? -9.018 -6.077 7.765 1.00 88.81 188 GLU A O 1
ATOM 1560 N N . LEU A 1 189 ? -7.974 -7.267 6.180 1.00 88.62 189 LEU A N 1
ATOM 1561 C CA . LEU A 1 189 ? -8.818 -8.450 6.181 1.00 88.62 189 LEU A CA 1
ATOM 1562 C C . LEU A 1 189 ? -7.991 -9.660 6.612 1.00 88.62 189 LEU A C 1
ATOM 1564 O O . LEU A 1 189 ? -6.851 -9.859 6.193 1.00 88.62 189 LEU A O 1
ATOM 1568 N N . ASN A 1 190 ? -8.597 -10.521 7.415 1.00 88.50 190 ASN A N 1
ATOM 1569 C CA . ASN A 1 190 ? -8.100 -11.855 7.695 1.00 88.50 190 ASN A CA 1
ATOM 1570 C C . ASN A 1 190 ? -8.900 -12.857 6.852 1.00 88.50 190 ASN A C 1
ATOM 1572 O O . ASN A 1 190 ? -10.098 -13.057 7.056 1.00 88.50 190 ASN A O 1
ATOM 1576 N N . ASN A 1 191 ? -8.218 -13.466 5.890 1.00 87.69 191 ASN A N 1
ATOM 1577 C CA . ASN A 1 191 ? -8.743 -14.474 4.989 1.00 87.69 191 ASN A CA 1
ATOM 1578 C C . ASN A 1 191 ? -8.481 -15.859 5.585 1.00 87.69 191 ASN A C 1
ATOM 1580 O O . ASN A 1 191 ? -7.341 -16.228 5.873 1.00 87.69 191 ASN A O 1
ATOM 1584 N N . LYS A 1 192 ? -9.534 -16.660 5.733 1.00 89.25 192 LYS A N 1
ATOM 1585 C CA . LYS A 1 192 ? -9.454 -18.043 6.198 1.00 89.25 192 LYS A CA 1
ATOM 1586 C C . LYS A 1 192 ? -9.941 -18.976 5.099 1.00 89.25 192 LYS A C 1
ATOM 1588 O O . LYS A 1 192 ? -11.102 -18.948 4.697 1.00 89.25 192 LYS A O 1
ATOM 1593 N N . LYS A 1 193 ? -9.042 -19.834 4.624 1.00 88.88 193 LYS A N 1
ATOM 1594 C CA . LYS A 1 193 ? -9.301 -20.802 3.556 1.00 88.88 193 LYS A CA 1
ATOM 1595 C C . LYS A 1 193 ? -9.098 -22.214 4.078 1.00 88.88 193 LYS A C 1
ATOM 1597 O O . LYS A 1 193 ? -8.081 -22.497 4.700 1.00 88.88 193 LYS A O 1
ATOM 1602 N N . THR A 1 194 ? -10.034 -23.116 3.796 1.00 86.56 194 THR A N 1
ATOM 1603 C CA . THR A 1 194 ? -9.881 -24.538 4.144 1.00 86.56 194 THR A CA 1
ATOM 1604 C C . THR A 1 194 ? -9.617 -25.350 2.881 1.00 86.56 194 THR A C 1
ATOM 1606 O O . THR A 1 194 ? -10.408 -25.303 1.941 1.00 86.56 194 THR A O 1
ATOM 1609 N N . ILE A 1 195 ? -8.502 -26.081 2.843 1.00 86.25 195 ILE A N 1
ATOM 1610 C CA . ILE A 1 195 ? -8.147 -26.996 1.747 1.00 86.25 195 ILE A CA 1
ATOM 1611 C C . ILE A 1 195 ? -7.779 -28.334 2.377 1.00 86.25 195 ILE A C 1
ATOM 1613 O O . ILE A 1 195 ? -6.894 -28.380 3.227 1.00 86.25 195 ILE A O 1
ATOM 1617 N N . ASN A 1 196 ? -8.453 -29.418 1.982 1.00 86.62 196 ASN A N 1
ATOM 1618 C CA . ASN A 1 196 ? -8.193 -30.768 2.501 1.00 86.62 196 ASN A CA 1
ATOM 1619 C C . ASN A 1 196 ? -8.120 -30.806 4.048 1.00 86.62 196 ASN A C 1
ATOM 1621 O O . ASN A 1 196 ? -7.156 -31.311 4.619 1.00 86.62 196 ASN A O 1
ATOM 1625 N N . ASN A 1 197 ? -9.104 -30.195 4.722 1.00 85.94 197 ASN A N 1
ATOM 1626 C CA . ASN A 1 197 ? -9.205 -30.054 6.186 1.00 85.94 197 ASN A CA 1
ATOM 1627 C C . ASN A 1 197 ? -8.082 -29.248 6.868 1.00 85.94 197 ASN A C 1
ATOM 1629 O O . ASN A 1 197 ? -8.076 -29.129 8.092 1.00 85.94 197 ASN A O 1
ATOM 1633 N N . THR A 1 198 ? -7.168 -28.651 6.106 1.00 85.69 198 THR A N 1
ATOM 1634 C CA . THR A 1 198 ? -6.155 -27.734 6.631 1.00 85.69 198 THR A CA 1
ATOM 1635 C C . THR A 1 198 ? -6.651 -26.303 6.490 1.00 85.69 198 THR A C 1
ATOM 1637 O O . THR A 1 198 ? -7.093 -25.892 5.414 1.00 85.69 198 THR A O 1
ATOM 1640 N N . VAL A 1 199 ? -6.596 -25.551 7.589 1.00 87.81 199 VAL A N 1
ATOM 1641 C CA . VAL A 1 199 ? -6.993 -24.143 7.637 1.00 87.81 199 VAL A CA 1
ATOM 1642 C C . VAL A 1 199 ? -5.768 -23.275 7.382 1.00 87.81 199 VAL A C 1
ATOM 1644 O O . VAL A 1 199 ? -4.826 -23.263 8.169 1.00 87.81 199 VAL A O 1
ATOM 1647 N N . TYR A 1 200 ? -5.820 -22.516 6.299 1.00 87.44 200 TYR A N 1
ATOM 1648 C CA . TYR A 1 200 ? -4.850 -21.500 5.930 1.00 87.44 200 TYR A CA 1
ATOM 1649 C C . TYR A 1 200 ? -5.400 -20.137 6.334 1.00 87.44 200 TYR A C 1
ATOM 1651 O O . TYR A 1 200 ? -6.567 -19.834 6.071 1.00 87.44 200 TYR A O 1
ATOM 1659 N N . LYS A 1 201 ? -4.566 -19.335 6.992 1.00 88.56 201 LYS A N 1
ATOM 1660 C CA . LYS A 1 201 ? -4.874 -17.952 7.351 1.00 88.56 201 LYS A CA 1
ATOM 1661 C C . LYS A 1 201 ? -3.910 -17.039 6.617 1.00 88.56 201 LYS A C 1
ATOM 1663 O O . LYS A 1 201 ? -2.707 -17.285 6.638 1.00 88.56 201 LYS A O 1
ATOM 1668 N N . GLU A 1 202 ? -4.446 -16.009 5.992 1.00 90.00 202 GLU A N 1
ATOM 1669 C CA . GLU A 1 202 ? -3.685 -14.997 5.275 1.00 90.00 202 GLU A CA 1
ATOM 1670 C C . GLU A 1 202 ? -4.261 -13.627 5.611 1.00 90.00 202 GLU A C 1
ATOM 1672 O O . GLU A 1 202 ? -5.473 -13.471 5.738 1.00 90.00 202 GLU A O 1
ATOM 1677 N N . THR A 1 203 ? -3.397 -12.633 5.753 1.00 91.00 203 THR A N 1
ATOM 1678 C CA . THR A 1 203 ? -3.820 -11.249 5.948 1.00 91.00 203 THR A CA 1
ATOM 1679 C C . THR A 1 203 ? -3.675 -10.487 4.639 1.00 91.00 203 THR A C 1
ATOM 1681 O O . THR A 1 203 ? -2.615 -10.521 4.014 1.00 91.00 203 THR A O 1
ATOM 1684 N N . GLU A 1 204 ? -4.727 -9.786 4.239 1.00 92.38 204 GLU A N 1
ATOM 1685 C CA . GLU A 1 204 ? -4.772 -8.952 3.042 1.00 92.38 204 GLU A CA 1
ATOM 1686 C C . GLU A 1 204 ? -5.292 -7.570 3.426 1.00 92.38 204 GLU A C 1
ATOM 1688 O O . GLU A 1 204 ? -6.360 -7.455 4.007 1.00 92.38 204 GLU A O 1
ATOM 1693 N N . ALA A 1 205 ? -4.549 -6.527 3.099 1.00 92.06 205 ALA A N 1
ATOM 1694 C CA . ALA A 1 205 ? -4.980 -5.150 3.187 1.00 92.06 205 ALA A CA 1
ATOM 1695 C C . ALA A 1 205 ? -5.351 -4.653 1.784 1.00 92.06 205 ALA A C 1
ATOM 1697 O O . ALA A 1 205 ? -4.613 -4.918 0.836 1.00 92.06 205 ALA A O 1
ATOM 1698 N N . ILE A 1 206 ? -6.478 -3.964 1.635 1.00 89.62 206 ILE A N 1
ATOM 1699 C CA . ILE A 1 206 ? -6.955 -3.431 0.349 1.00 89.62 206 ILE A CA 1
ATOM 1700 C C . ILE A 1 206 ? -7.331 -1.960 0.485 1.00 89.62 206 ILE A C 1
ATOM 1702 O O . ILE A 1 206 ? -7.761 -1.541 1.560 1.00 89.62 206 ILE A O 1
ATOM 1706 N N . LEU A 1 207 ? -7.209 -1.192 -0.596 1.00 89.06 207 LEU A N 1
ATOM 1707 C CA . LEU A 1 207 ? -7.838 0.122 -0.676 1.00 89.06 207 LEU A CA 1
ATOM 1708 C C . LEU A 1 207 ? -9.368 -0.032 -0.710 1.00 89.06 207 LEU A C 1
ATOM 1710 O O . LEU A 1 207 ? -9.904 -0.913 -1.387 1.00 89.06 207 LEU A O 1
ATOM 1714 N N . GLY A 1 208 ? -10.072 0.814 0.030 1.00 86.56 208 GLY A N 1
ATOM 1715 C CA . GLY A 1 208 ? -11.525 0.889 0.009 1.00 86.56 208 GLY A CA 1
ATOM 1716 C C . GLY A 1 208 ? -12.024 2.242 0.490 1.00 86.56 208 GLY A C 1
ATOM 1717 O O . GLY A 1 208 ? -11.266 3.038 1.035 1.00 86.56 208 GLY A O 1
ATOM 1718 N N . ASN A 1 209 ? -13.318 2.478 0.316 1.00 86.12 209 ASN A N 1
ATOM 1719 C CA . ASN A 1 209 ? -13.957 3.712 0.757 1.00 86.12 209 ASN A CA 1
ATOM 1720 C C . ASN A 1 209 ? -14.453 3.576 2.194 1.00 86.12 209 ASN A C 1
ATOM 1722 O O . ASN A 1 209 ? -14.762 2.470 2.668 1.00 86.12 209 ASN A O 1
ATOM 1726 N N . GLY A 1 210 ? -14.568 4.709 2.876 1.00 85.19 210 GLY A N 1
ATOM 1727 C CA . GLY A 1 210 ? -15.207 4.748 4.172 1.00 85.19 210 GLY A CA 1
ATOM 1728 C C . GLY A 1 210 ? -16.115 5.941 4.395 1.00 85.19 210 GLY A C 1
ATOM 1729 O O . GLY A 1 210 ? -15.962 7.012 3.810 1.00 85.19 210 GLY A O 1
ATOM 1730 N N . LYS A 1 211 ? -17.029 5.760 5.345 1.00 85.62 211 LYS A N 1
ATOM 1731 C CA . LYS A 1 211 ? -17.890 6.815 5.864 1.00 85.62 211 LYS A CA 1
ATOM 1732 C C . LYS A 1 211 ? -17.384 7.305 7.210 1.00 85.62 211 LYS A C 1
ATOM 1734 O O . LYS A 1 211 ? -16.897 6.538 8.043 1.00 85.62 211 LYS A O 1
ATOM 1739 N N . VAL A 1 212 ? -17.511 8.610 7.425 1.00 86.38 212 VAL A N 1
ATOM 1740 C CA . VAL A 1 212 ? -17.094 9.257 8.669 1.00 86.38 212 VAL A CA 1
ATOM 1741 C C . VAL A 1 212 ? -18.217 9.152 9.700 1.00 86.38 212 VAL A C 1
ATOM 1743 O O . VAL A 1 212 ? -19.307 9.680 9.490 1.00 86.38 212 VAL A O 1
ATOM 1746 N N . ILE A 1 213 ? -17.932 8.529 10.840 1.00 88.12 213 ILE A N 1
ATOM 1747 C CA . ILE A 1 213 ? -18.754 8.594 12.050 1.00 88.12 213 ILE A CA 1
ATOM 1748 C C . ILE A 1 213 ? -18.141 9.635 12.981 1.00 88.12 213 ILE A C 1
ATOM 1750 O O . ILE A 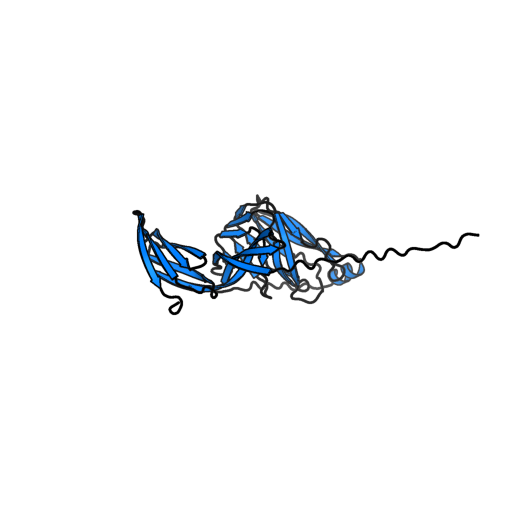1 213 ? -16.929 9.655 13.201 1.00 88.12 213 ILE A O 1
ATOM 1754 N N . ARG A 1 214 ? -18.989 10.501 13.535 1.00 92.69 214 ARG A N 1
ATOM 1755 C CA . ARG A 1 214 ? -18.596 11.556 14.471 1.00 92.69 214 ARG A CA 1
ATOM 1756 C C . ARG A 1 214 ? -19.445 11.491 15.725 1.00 92.69 214 ARG A C 1
ATOM 1758 O O . ARG A 1 214 ? -20.599 11.065 15.674 1.00 92.69 214 ARG A O 1
ATOM 1765 N N . GLY A 1 215 ? -18.896 11.983 16.821 1.00 93.50 215 GLY A N 1
ATOM 1766 C CA . GLY A 1 215 ? -19.648 12.158 18.047 1.00 93.50 215 GLY A CA 1
ATOM 1767 C C . GLY A 1 215 ? -18.900 13.000 19.062 1.00 93.50 215 GLY A C 1
ATOM 1768 O O . GLY A 1 215 ? -17.846 13.566 18.778 1.00 93.50 215 GLY A O 1
ATOM 1769 N N . TYR A 1 216 ? -19.480 13.041 20.255 1.00 95.81 216 TYR A N 1
ATOM 1770 C CA . TYR A 1 216 ? -18.926 13.731 21.409 1.00 95.81 216 TYR A CA 1
ATOM 1771 C C . TYR A 1 216 ? -18.590 12.726 22.509 1.00 95.81 216 TYR A C 1
ATOM 1773 O O . TYR A 1 216 ? -19.213 11.663 22.589 1.00 95.81 216 TYR A O 1
ATOM 1781 N N . GLY A 1 217 ? -17.620 13.060 23.353 1.00 94.19 217 GLY A N 1
ATOM 1782 C CA . GLY A 1 217 ? -17.231 12.259 24.508 1.00 94.19 217 GLY A CA 1
ATOM 1783 C C . GLY A 1 217 ? -16.457 13.071 25.543 1.00 94.19 217 GLY A C 1
ATOM 1784 O O . GLY A 1 217 ? -16.280 14.281 25.412 1.00 94.19 217 GLY A O 1
ATOM 1785 N N . GLU A 1 218 ? -15.996 12.407 26.599 1.00 96.19 218 GLU A N 1
ATOM 1786 C CA . GLU A 1 218 ? -15.113 13.039 27.584 1.00 96.19 218 GLU A CA 1
ATOM 1787 C C . GLU A 1 218 ? -13.731 13.267 26.951 1.00 96.19 218 GLU A C 1
ATOM 1789 O O . GLU A 1 218 ? -13.192 12.317 26.379 1.00 96.19 218 GLU A O 1
ATOM 1794 N N . PRO A 1 219 ? -13.134 14.470 27.035 1.00 97.06 219 PRO A N 1
ATOM 1795 C CA . PRO A 1 219 ? -11.809 14.719 26.477 1.00 97.06 219 PRO A CA 1
ATOM 1796 C C . PRO A 1 219 ? -10.782 13.679 26.925 1.00 97.06 219 PRO A C 1
ATOM 1798 O O . PRO A 1 219 ? -10.740 13.316 28.096 1.00 97.06 219 PRO A O 1
ATOM 1801 N N . GLN A 1 220 ? -9.942 13.214 25.996 1.00 94.38 220 GLN A N 1
ATOM 1802 C CA . GLN A 1 220 ? -8.929 12.171 26.224 1.00 94.38 220 GLN A CA 1
ATOM 1803 C C . GLN A 1 220 ? -9.478 10.785 26.612 1.00 94.38 220 GLN A C 1
ATOM 1805 O O . GLN A 1 220 ? -8.692 9.907 26.970 1.00 94.38 220 GLN A O 1
ATOM 1810 N N . SER A 1 221 ? -10.789 10.546 26.533 1.00 96.19 221 SER A N 1
ATOM 1811 C CA . SER A 1 221 ? -11.345 9.193 26.665 1.00 96.19 221 SER A CA 1
ATOM 1812 C C . SER A 1 221 ? -11.148 8.369 25.386 1.00 96.19 221 SER A C 1
ATOM 1814 O O . SER A 1 221 ? -10.966 8.919 24.298 1.00 96.19 221 SER A O 1
ATOM 1816 N N . GLU A 1 222 ? -11.166 7.039 25.511 1.00 96.19 222 GLU A N 1
ATOM 1817 C CA . GLU A 1 222 ? -11.112 6.120 24.367 1.00 96.19 222 GLU A CA 1
ATOM 1818 C C . GLU A 1 222 ? -12.538 5.820 23.882 1.00 96.19 222 GLU A C 1
ATOM 1820 O O . GLU A 1 222 ? -13.383 5.382 24.664 1.00 96.19 222 GLU A O 1
ATOM 1825 N N . ILE A 1 223 ? -12.792 5.996 22.586 1.00 96.31 223 ILE A N 1
ATOM 1826 C CA . ILE A 1 223 ? -14.005 5.539 21.903 1.00 96.31 223 ILE A CA 1
ATOM 1827 C C . ILE A 1 223 ? -13.682 4.265 21.137 1.00 96.31 223 ILE A C 1
ATOM 1829 O O . ILE A 1 223 ? -12.742 4.239 20.352 1.00 96.31 223 ILE A O 1
ATOM 1833 N N . ILE A 1 224 ? -14.488 3.225 21.322 1.00 94.00 224 ILE A N 1
ATOM 1834 C CA . ILE A 1 224 ? -14.416 1.960 20.592 1.00 94.00 224 ILE A CA 1
ATOM 1835 C C . ILE A 1 224 ? -15.730 1.772 19.845 1.00 94.00 224 ILE A C 1
ATOM 1837 O O . ILE A 1 224 ? -16.797 1.747 20.457 1.00 94.00 224 ILE A O 1
ATOM 1841 N N . LEU A 1 225 ? -15.643 1.606 18.530 1.00 92.12 225 LEU A N 1
ATOM 1842 C CA . LEU A 1 225 ? -16.751 1.157 17.699 1.00 92.12 225 LEU A CA 1
ATOM 1843 C C . LEU A 1 225 ? -16.614 -0.351 17.515 1.00 92.12 225 LEU A C 1
ATOM 1845 O O . LEU A 1 225 ? -15.634 -0.830 16.944 1.00 92.12 225 LEU A O 1
ATOM 1849 N N . GLU A 1 226 ? -17.581 -1.094 18.035 1.00 91.38 226 GLU A N 1
ATOM 1850 C CA . GLU A 1 226 ? -17.669 -2.543 17.930 1.00 91.38 226 GLU A CA 1
ATOM 1851 C C . GLU A 1 226 ? -18.791 -2.915 16.962 1.00 91.38 226 GLU A C 1
ATOM 1853 O O . GLU A 1 226 ? -19.964 -2.655 17.220 1.00 91.38 226 GLU A O 1
ATOM 1858 N N . PHE A 1 227 ? -18.396 -3.521 15.848 1.00 88.00 227 PHE A N 1
ATOM 1859 C CA . PHE A 1 227 ? -19.272 -4.167 14.880 1.00 88.00 227 PHE A CA 1
ATOM 1860 C C . PHE A 1 227 ? -19.260 -5.676 15.116 1.00 88.00 227 PHE A C 1
ATOM 1862 O O . PHE A 1 227 ? -18.334 -6.211 15.731 1.00 88.00 227 PHE A O 1
ATOM 1869 N N . ASP A 1 228 ? -20.232 -6.380 14.538 1.00 81.62 228 ASP A N 1
ATOM 1870 C CA . ASP A 1 228 ? -20.344 -7.841 14.648 1.00 81.62 228 ASP A CA 1
ATOM 1871 C C . ASP A 1 228 ? -19.045 -8.577 14.256 1.00 81.62 228 ASP A C 1
ATOM 1873 O O . ASP A 1 228 ? -18.728 -9.633 14.806 1.00 81.62 228 ASP A O 1
ATOM 1877 N N . THR A 1 229 ? -18.269 -8.021 13.318 1.00 76.88 229 THR A N 1
ATOM 1878 C CA . THR A 1 229 ? -17.070 -8.673 12.771 1.00 76.88 229 THR A CA 1
ATOM 1879 C C . THR A 1 229 ? -15.745 -8.004 13.126 1.00 76.88 229 THR A C 1
ATOM 1881 O O . THR A 1 229 ? -14.706 -8.609 12.875 1.00 76.88 229 THR A O 1
ATOM 1884 N N . PHE A 1 230 ? -15.733 -6.774 13.652 1.00 82.81 230 PHE A N 1
ATOM 1885 C CA . PHE A 1 230 ? -14.488 -6.060 13.964 1.00 82.81 230 PHE A CA 1
ATOM 1886 C C . PHE A 1 230 ? -14.680 -4.941 14.982 1.00 82.81 230 PHE A C 1
ATOM 1888 O O . PHE A 1 230 ? -15.796 -4.511 15.262 1.00 82.81 230 PHE A O 1
ATOM 1895 N N . LYS A 1 231 ? -13.564 -4.449 15.525 1.00 88.25 231 LYS A N 1
ATOM 1896 C CA . LYS A 1 231 ? -13.542 -3.295 16.423 1.00 88.25 231 LYS A CA 1
ATOM 1897 C C . LYS A 1 231 ? -12.493 -2.302 15.958 1.00 88.25 231 LYS A C 1
ATOM 1899 O O . LYS A 1 231 ? -11.409 -2.711 15.550 1.00 88.25 231 LYS A O 1
ATOM 1904 N N . ILE A 1 232 ? -12.799 -1.019 16.073 1.00 88.56 232 ILE A N 1
ATOM 1905 C CA . ILE A 1 232 ? -11.840 0.073 15.885 1.00 88.56 232 ILE A CA 1
ATOM 1906 C C . ILE A 1 232 ? -11.944 1.042 17.053 1.00 88.56 232 ILE A C 1
ATOM 1908 O O . ILE A 1 232 ? -12.996 1.127 17.687 1.00 88.56 232 ILE A O 1
ATOM 1912 N N . SER A 1 233 ? -10.871 1.773 17.348 1.00 90.75 233 SER A N 1
ATOM 1913 C CA . SER A 1 233 ? -10.888 2.782 18.402 1.00 90.75 233 SER A CA 1
ATOM 1914 C C . SER A 1 233 ? -10.222 4.090 17.997 1.00 90.75 233 SER A C 1
ATOM 1916 O O . SER A 1 233 ? -9.402 4.140 17.081 1.00 90.75 233 SER A O 1
ATOM 1918 N N . THR A 1 234 ? -10.624 5.164 18.670 1.00 92.88 234 THR A N 1
ATOM 1919 C CA . THR A 1 234 ? -10.042 6.504 18.574 1.00 92.88 234 THR A CA 1
ATOM 1920 C C . THR A 1 234 ? -10.016 7.156 19.951 1.00 92.88 234 THR A C 1
ATOM 1922 O O . THR A 1 234 ? -10.662 6.679 20.883 1.00 92.88 234 THR A O 1
ATOM 1925 N N . MET A 1 235 ? -9.297 8.267 20.072 1.00 94.25 235 MET A N 1
ATOM 1926 C CA . MET A 1 235 ? -9.323 9.112 21.262 1.00 94.25 235 MET A CA 1
ATOM 1927 C C . MET A 1 235 ? -10.225 10.320 21.022 1.00 94.25 235 MET A C 1
ATOM 1929 O O . MET A 1 235 ? -10.222 10.892 19.931 1.00 94.25 235 MET A O 1
ATOM 1933 N N . VAL A 1 236 ? -10.965 10.723 22.051 1.00 93.19 236 VAL A N 1
ATOM 1934 C CA . VAL A 1 236 ? -11.663 12.010 22.066 1.00 93.19 236 VAL A CA 1
ATOM 1935 C C . VAL A 1 236 ? -10.639 13.126 22.220 1.00 93.19 236 VAL A C 1
ATOM 1937 O O . VAL A 1 236 ? -9.751 13.053 23.076 1.00 93.19 236 VAL A O 1
ATOM 1940 N N . ASP A 1 237 ? -10.752 14.158 21.393 1.00 94.19 237 ASP A N 1
ATOM 1941 C CA . ASP A 1 237 ? -9.840 15.291 21.425 1.00 94.19 237 ASP A CA 1
ATOM 1942 C C . ASP A 1 237 ? -10.058 16.192 22.658 1.00 94.19 237 ASP A C 1
ATOM 1944 O O . ASP A 1 237 ? -10.906 15.944 23.519 1.00 94.19 237 ASP A O 1
ATOM 1948 N N . SER A 1 238 ? -9.261 17.256 22.777 1.00 95.62 238 SER A N 1
ATOM 1949 C CA . SER A 1 238 ? -9.355 18.191 23.905 1.00 95.62 238 SER A CA 1
ATOM 1950 C C . SER A 1 238 ? -10.659 18.995 23.950 1.00 95.62 238 SER A C 1
ATOM 1952 O O . SER A 1 238 ? -10.971 19.560 24.996 1.00 95.62 238 SER A O 1
ATOM 1954 N N . ASN A 1 239 ? -11.392 19.078 22.838 1.00 96.06 239 ASN A N 1
ATOM 1955 C CA . ASN A 1 239 ? -12.661 19.797 22.733 1.00 96.06 239 ASN A CA 1
ATOM 1956 C C . ASN A 1 239 ? -13.864 18.893 23.038 1.00 96.06 239 ASN A C 1
ATOM 1958 O O . ASN A 1 239 ? -14.982 19.391 23.164 1.00 96.06 239 ASN A O 1
ATOM 1962 N N . GLY A 1 240 ? -13.638 17.588 23.211 1.00 96.50 240 GLY A N 1
ATOM 1963 C CA . GLY A 1 240 ? -14.699 16.608 23.415 1.00 96.50 240 GLY A CA 1
ATOM 1964 C C . GLY A 1 240 ? -15.236 16.024 22.108 1.00 96.50 240 GLY A C 1
ATOM 1965 O O . GLY A 1 240 ? -16.214 15.281 22.153 1.00 96.50 240 GLY A O 1
ATOM 1966 N N . ASP A 1 241 ? -14.615 16.331 20.968 1.00 96.31 241 ASP A N 1
ATOM 1967 C CA . ASP A 1 241 ? -14.996 15.822 19.656 1.00 96.31 241 ASP A CA 1
ATOM 1968 C C . ASP A 1 241 ? -14.223 14.540 19.328 1.00 96.31 241 ASP A C 1
ATOM 1970 O O . ASP A 1 241 ? -13.055 14.359 19.686 1.00 96.31 241 ASP A O 1
ATOM 1974 N N . TRP A 1 242 ? -14.862 13.629 18.598 1.00 94.44 242 TRP A N 1
ATOM 1975 C CA . TRP A 1 242 ? -14.174 12.494 17.996 1.00 94.44 242 TRP A CA 1
ATOM 1976 C C . TRP A 1 242 ? -14.721 12.187 16.607 1.00 94.44 242 TRP A C 1
ATOM 1978 O O . TRP A 1 242 ? -15.890 12.423 16.290 1.00 94.44 242 TRP A O 1
ATOM 1988 N N . GLN A 1 243 ? -13.855 11.618 15.771 1.00 89.81 243 GLN A N 1
ATOM 1989 C CA . GLN A 1 243 ? -14.234 11.093 14.468 1.00 89.81 243 GLN A CA 1
ATOM 1990 C C . GLN A 1 243 ? -13.481 9.802 14.152 1.00 89.81 243 GLN A C 1
ATOM 1992 O O . GLN A 1 243 ? -12.307 9.648 14.501 1.00 89.81 243 GLN A O 1
ATOM 1997 N N . LEU A 1 244 ? -14.162 8.896 13.462 1.00 88.00 244 LEU A N 1
ATOM 1998 C CA . LEU A 1 244 ? -13.622 7.657 12.917 1.00 88.00 244 LEU A CA 1
ATOM 1999 C C . LEU A 1 244 ? -14.125 7.472 11.493 1.00 88.00 244 LEU A C 1
ATOM 2001 O O . LEU A 1 244 ? -15.252 7.841 11.179 1.00 88.00 244 LEU A O 1
ATOM 2005 N N . ILE A 1 245 ? -13.296 6.879 10.643 1.00 85.44 245 ILE A N 1
ATOM 2006 C CA . ILE A 1 245 ? -13.715 6.443 9.314 1.00 85.44 245 ILE A CA 1
ATOM 2007 C C . ILE A 1 245 ? -13.900 4.930 9.388 1.00 85.44 245 ILE A C 1
ATOM 2009 O O . ILE A 1 245 ? -12.997 4.223 9.836 1.00 85.44 245 ILE A O 1
ATOM 2013 N N . ILE A 1 246 ? -15.074 4.448 8.995 1.00 87.06 246 ILE A N 1
ATOM 2014 C CA . ILE A 1 246 ? -15.395 3.020 8.925 1.00 87.06 246 ILE A CA 1
ATOM 2015 C C . ILE A 1 246 ? -15.568 2.593 7.467 1.00 87.06 246 ILE A C 1
ATOM 2017 O O . ILE A 1 246 ? -15.985 3.419 6.659 1.00 87.06 246 ILE A O 1
ATOM 2021 N N . PRO A 1 247 ? -15.296 1.327 7.116 1.00 85.75 247 PRO A N 1
ATOM 2022 C CA . PRO A 1 247 ? -15.549 0.823 5.772 1.00 85.75 247 PRO A CA 1
ATOM 2023 C C . PRO A 1 247 ? -17.010 1.014 5.354 1.00 85.75 247 PRO A C 1
ATOM 2025 O O . PRO A 1 247 ? -17.920 0.720 6.127 1.00 85.75 247 PRO A O 1
ATOM 2028 N N . ASP A 1 248 ? -17.258 1.409 4.105 1.00 84.31 248 ASP A N 1
ATOM 2029 C CA . ASP A 1 248 ? -18.632 1.483 3.571 1.00 84.31 248 ASP A CA 1
ATOM 2030 C C . ASP A 1 248 ? -19.331 0.117 3.589 1.00 84.31 248 ASP A C 1
ATOM 2032 O O . ASP A 1 248 ? -20.544 0.009 3.752 1.00 84.31 248 ASP A O 1
ATOM 2036 N N . SER A 1 249 ? -18.542 -0.950 3.468 1.00 77.81 249 SER A N 1
ATOM 2037 C CA . SER A 1 249 ? -18.988 -2.338 3.562 1.00 77.81 249 SER A CA 1
ATOM 2038 C C . SER A 1 249 ? -19.255 -2.817 4.994 1.00 77.81 249 SER A C 1
ATOM 2040 O O . SER A 1 249 ? -19.506 -4.006 5.190 1.00 77.81 249 SER A O 1
ATOM 2042 N N . SER A 1 250 ? -19.135 -1.962 6.013 1.00 78.81 250 SER A N 1
ATOM 2043 C CA . SER A 1 250 ? -19.481 -2.327 7.387 1.00 78.81 250 SER A CA 1
ATOM 2044 C C . SER A 1 250 ? -20.990 -2.524 7.512 1.00 78.81 250 SER A C 1
ATOM 2046 O O . SER A 1 250 ? -21.770 -1.588 7.367 1.00 78.81 250 SER A O 1
ATOM 2048 N N . ILE A 1 251 ? -21.390 -3.762 7.791 1.00 70.38 251 ILE A N 1
ATOM 2049 C CA . ILE A 1 251 ? -22.782 -4.182 7.972 1.00 70.38 251 ILE A CA 1
ATOM 2050 C C . ILE A 1 251 ? -22.903 -4.778 9.375 1.00 70.38 251 ILE A C 1
ATOM 2052 O O . ILE A 1 251 ? -21.965 -5.420 9.852 1.00 70.38 251 ILE A O 1
ATOM 2056 N N . GLY A 1 252 ? -24.058 -4.600 10.011 1.00 80.19 252 GLY A N 1
ATOM 2057 C CA . GLY A 1 252 ? -24.370 -5.211 11.302 1.00 80.19 252 GLY A CA 1
ATOM 2058 C C . GLY A 1 252 ? -24.642 -4.186 12.390 1.00 80.19 252 GLY A C 1
ATOM 2059 O O . GLY A 1 252 ? -24.706 -2.984 12.130 1.00 80.19 252 GLY A O 1
ATOM 2060 N N . ASN A 1 253 ? -24.837 -4.670 13.611 1.00 86.25 253 ASN A N 1
ATOM 2061 C CA . ASN A 1 253 ? -25.106 -3.791 14.744 1.00 86.25 253 ASN A CA 1
ATOM 2062 C C . ASN A 1 253 ? -23.831 -3.048 15.148 1.00 86.25 253 ASN A C 1
ATOM 2064 O O . ASN A 1 253 ? -22.745 -3.629 15.166 1.00 86.25 253 ASN A O 1
ATOM 2068 N N . LEU A 1 254 ? -23.972 -1.773 15.504 1.00 90.62 254 LEU A N 1
ATOM 2069 C CA . LEU A 1 254 ? -22.880 -0.967 16.032 1.00 90.62 254 LEU A CA 1
ATOM 2070 C C . LEU A 1 254 ? -23.079 -0.730 17.519 1.00 90.62 254 LEU A C 1
ATOM 2072 O O . LEU A 1 254 ? -24.058 -0.126 17.949 1.00 90.62 254 LEU A O 1
ATOM 2076 N N . LYS A 1 255 ? -22.088 -1.136 18.301 1.00 93.25 255 LYS A N 1
ATOM 2077 C CA . LYS A 1 255 ? -21.946 -0.776 19.702 1.00 93.25 255 LYS A CA 1
ATOM 2078 C C . LYS A 1 255 ? -20.840 0.265 19.847 1.00 93.25 255 LYS A C 1
ATOM 2080 O O . LYS A 1 255 ? -19.674 -0.012 19.590 1.00 93.25 255 LYS A O 1
ATOM 2085 N N . ILE A 1 256 ? -21.206 1.464 20.278 1.00 93.44 256 ILE A N 1
ATOM 2086 C CA . ILE A 1 256 ? -20.277 2.551 20.598 1.00 93.44 256 ILE A CA 1
ATOM 2087 C C . ILE A 1 256 ? -19.965 2.464 22.087 1.00 93.44 256 ILE A C 1
ATOM 2089 O O . ILE A 1 256 ? -20.883 2.494 22.903 1.00 93.44 256 ILE A O 1
ATOM 2093 N N . ILE A 1 257 ? -18.691 2.350 22.450 1.00 95.38 257 ILE A N 1
ATOM 2094 C CA . ILE A 1 257 ? -18.221 2.226 23.832 1.00 95.38 257 ILE A CA 1
ATOM 2095 C C . ILE A 1 257 ? -17.252 3.371 24.121 1.00 95.38 257 ILE A C 1
ATOM 2097 O O . ILE A 1 257 ? -16.258 3.516 23.422 1.00 95.38 257 ILE A O 1
ATOM 2101 N N . GLN A 1 258 ? -17.492 4.143 25.175 1.00 95.56 258 GLN A N 1
ATOM 2102 C CA . GLN A 1 258 ? -16.549 5.122 25.711 1.00 95.56 258 GLN A CA 1
ATOM 2103 C C . GLN A 1 258 ? -15.928 4.577 26.999 1.00 95.56 258 GLN A C 1
ATOM 2105 O O . GLN A 1 258 ? -16.654 4.260 27.946 1.00 95.56 258 GLN A O 1
ATOM 2110 N N . LYS A 1 259 ? -14.594 4.490 27.045 1.00 94.50 259 LYS A N 1
ATOM 2111 C CA . LYS A 1 259 ? -13.823 4.255 28.271 1.00 94.50 259 LYS A CA 1
ATOM 2112 C C . LYS A 1 259 ? -13.222 5.572 28.747 1.00 94.50 259 LYS A C 1
ATOM 2114 O O . LYS A 1 259 ? -12.323 6.120 28.110 1.00 94.50 259 LYS A O 1
ATOM 2119 N N . THR A 1 260 ? -13.735 6.080 29.854 1.00 91.62 260 THR A N 1
ATOM 2120 C CA . THR A 1 260 ? -13.295 7.333 30.478 1.00 91.62 260 THR A CA 1
ATOM 2121 C C . THR A 1 260 ? -11.934 7.173 31.161 1.00 91.62 260 THR A C 1
ATOM 2123 O O . THR A 1 260 ? -11.458 6.056 31.390 1.00 91.62 260 THR A O 1
ATOM 2126 N N . ILE A 1 261 ? -11.305 8.294 31.524 1.00 88.88 261 ILE A N 1
ATOM 2127 C CA . ILE A 1 261 ? -9.974 8.308 32.158 1.00 88.88 261 ILE A CA 1
ATOM 2128 C C . ILE A 1 261 ? -10.004 7.625 33.538 1.00 88.88 261 ILE A C 1
ATOM 2130 O O . ILE A 1 261 ? -9.035 6.983 33.940 1.00 88.88 261 ILE A O 1
ATOM 2134 N N . ASP A 1 262 ? -11.129 7.718 34.252 1.00 93.12 262 ASP A N 1
ATOM 2135 C CA . ASP A 1 262 ? -11.351 7.059 35.546 1.00 93.12 262 ASP A CA 1
ATOM 2136 C C . ASP A 1 262 ? -11.731 5.566 35.426 1.00 93.12 262 ASP A C 1
ATOM 2138 O O . ASP A 1 262 ? -11.937 4.892 36.436 1.00 93.12 262 ASP A O 1
ATOM 2142 N N . GLY A 1 263 ? -11.798 5.030 34.201 1.00 89.00 263 GLY A N 1
ATOM 2143 C CA . GLY A 1 263 ? -12.085 3.624 33.919 1.00 89.00 263 GLY A CA 1
ATOM 2144 C C . GLY A 1 263 ? -13.573 3.264 33.865 1.00 89.00 263 GLY A C 1
ATOM 2145 O O . GLY A 1 263 ? -13.906 2.083 33.728 1.00 89.00 263 GLY A O 1
ATOM 2146 N N . LYS A 1 264 ? -14.484 4.241 33.948 1.00 92.38 264 LYS A N 1
ATOM 2147 C CA . LYS A 1 264 ? -15.917 4.026 33.714 1.00 92.38 264 LYS A CA 1
ATOM 2148 C C . LYS A 1 264 ? -16.183 3.702 32.236 1.00 92.38 264 LYS A C 1
ATOM 2150 O O . LYS A 1 264 ? -15.553 4.226 31.321 1.00 92.38 264 LYS A O 1
ATOM 2155 N N . ILE A 1 265 ? -17.157 2.821 32.002 1.00 93.44 265 ILE A N 1
ATOM 2156 C CA . ILE A 1 265 ? -17.580 2.409 30.660 1.00 93.44 265 ILE A CA 1
ATOM 2157 C C . ILE A 1 265 ? -19.006 2.893 30.408 1.00 93.44 265 ILE A C 1
ATOM 2159 O O . ILE A 1 265 ? -19.916 2.600 31.186 1.00 93.44 265 ILE A O 1
ATOM 2163 N N . ILE A 1 266 ? -19.200 3.617 29.309 1.00 92.19 266 ILE A N 1
ATOM 2164 C CA . ILE A 1 266 ? -20.505 4.057 28.802 1.00 92.19 266 ILE A CA 1
ATOM 2165 C C . ILE A 1 266 ? -20.683 3.428 27.421 1.00 92.19 266 ILE A C 1
ATOM 2167 O O . ILE A 1 266 ? -19.723 3.381 26.658 1.00 92.19 266 ILE A O 1
ATOM 2171 N N . TYR A 1 267 ? -21.872 2.922 27.086 1.00 92.06 267 TYR A N 1
ATOM 2172 C CA . TYR A 1 267 ? -22.112 2.389 25.745 1.00 92.06 267 TYR A CA 1
ATOM 2173 C C . TYR A 1 267 ? -23.495 2.730 25.195 1.00 92.06 267 TYR A C 1
ATOM 2175 O O . TYR A 1 267 ? -24.433 3.005 25.941 1.00 92.06 267 TYR A O 1
ATOM 2183 N N . THR A 1 268 ? -23.602 2.719 23.870 1.00 90.69 268 THR A N 1
ATOM 2184 C CA . THR A 1 268 ? -24.840 2.874 23.096 1.00 90.69 268 THR A CA 1
ATOM 2185 C C . THR A 1 268 ? -24.831 1.859 21.959 1.00 90.69 268 THR A C 1
ATOM 2187 O O . THR A 1 268 ? -23.778 1.596 21.383 1.00 90.69 268 THR A O 1
ATOM 2190 N N . GLU A 1 269 ? -25.985 1.274 21.653 1.00 90.00 269 GLU A N 1
ATOM 2191 C CA . GLU A 1 269 ? -26.151 0.308 20.564 1.00 90.00 269 GLU A CA 1
ATOM 2192 C C . GLU A 1 269 ? -27.091 0.888 19.507 1.00 90.00 269 GLU A C 1
ATOM 2194 O O . GLU A 1 269 ? -28.149 1.426 19.835 1.00 90.00 269 GLU A O 1
ATOM 2199 N N . LEU A 1 270 ? -26.678 0.792 18.247 1.00 84.31 270 LEU A N 1
ATOM 2200 C CA . LEU A 1 270 ? -27.416 1.223 17.071 1.00 84.31 270 LEU A CA 1
ATOM 2201 C C . LEU A 1 270 ? -27.636 0.002 16.170 1.00 84.31 270 LEU A C 1
ATOM 2203 O O . LEU A 1 270 ? -26.665 -0.693 15.842 1.00 84.31 270 LEU A O 1
ATOM 2207 N N . PRO A 1 271 ? -28.884 -0.294 15.775 1.00 80.75 271 PRO A N 1
ATOM 2208 C CA . PRO A 1 271 ? -29.140 -1.371 14.837 1.00 80.75 271 PRO A CA 1
ATOM 2209 C C . PRO A 1 271 ? -28.601 -1.009 13.446 1.00 80.75 271 PRO A C 1
ATOM 2211 O O . PRO A 1 271 ? -28.542 0.161 13.062 1.00 80.75 271 PRO A O 1
ATOM 2214 N N . GLY A 1 272 ? -28.157 -2.025 12.703 1.00 70.12 272 GLY A N 1
ATOM 2215 C CA . GLY A 1 272 ? -27.402 -1.836 11.457 1.00 70.12 272 GLY A CA 1
ATOM 2216 C C . GLY A 1 272 ? -28.154 -1.153 10.312 1.00 70.12 272 GLY A C 1
ATOM 2217 O O . GLY A 1 272 ? -27.529 -0.712 9.355 1.00 70.12 272 GLY A O 1
ATOM 2218 N N . ASP A 1 273 ? -29.478 -1.045 10.397 1.00 73.81 273 ASP A N 1
ATOM 2219 C CA . ASP A 1 273 ? -30.328 -0.319 9.450 1.00 73.81 273 ASP A CA 1
ATOM 2220 C C . ASP A 1 273 ? -30.358 1.203 9.689 1.00 73.81 273 ASP A C 1
ATOM 2222 O O . ASP A 1 273 ? -30.910 1.939 8.873 1.00 73.81 273 ASP A O 1
ATOM 2226 N N . GLN A 1 274 ? -29.752 1.684 10.780 1.00 64.50 274 GLN A N 1
ATOM 2227 C CA . GLN A 1 274 ? -29.691 3.104 11.158 1.00 64.50 274 GLN A CA 1
ATOM 2228 C C . GLN A 1 274 ? -28.314 3.746 10.919 1.00 64.50 274 GLN A C 1
ATOM 2230 O O . GLN A 1 274 ? -28.060 4.851 11.404 1.00 64.50 274 GLN A O 1
ATOM 2235 N N . LEU A 1 275 ? -27.425 3.046 10.207 1.00 63.53 275 LEU A N 1
ATOM 2236 C CA . LEU A 1 275 ? -26.001 3.356 10.069 1.00 63.53 275 LEU A CA 1
ATOM 2237 C C . LEU A 1 275 ? -25.624 3.999 8.736 1.00 63.53 275 LEU A C 1
ATOM 2239 O O . LEU A 1 275 ? -26.003 3.481 7.667 1.00 63.53 275 LEU A O 1
#

Radius of gyration: 24.82 Å; chains: 1; bounding box: 52×85×68 Å

Sequence (275 aa):
MIKKLILTLSLTMFLSCSNITNVEKTFLNTYPIKNSNEIEKLFIKGKLDLRNDEINLYHIENLIVDNIPKILLDINYEKGIVDSFIINNTMGDKVILSFNNLGKNRTIRKEIIFARLPKESTLEFKLDNEYQVIDNTIFEIKSVIKNNYKWIKLVPYFLDEDTFEEKAKQIIEKEVSPSFYENDLIIELNNKKTINNTVYKETEAILGNGKVIRGYGEPQSEIILEFDTFKISTMVDSNGDWQLIIPDSSIGNLKIIQKTIDGKIIYTELPGDQL

Secondary structure (DSSP, 8-state):
----------------------EEEEEEEEEE-BTTTEEEEEEESSEEE--SSS-BEEEEEEEEE-SSPEEEEEEETTTTEE-EEEEEEEE-SEEEEEEEE-S-S---S--EEEEEEETT---EEEETTTT--BTTEEEEEEEEEETTEEEEEEEEEESSHHHHHHHHH---------B--SSEEEEEEEEEEEETTEEEEEEEEEEEEEEEEEEE-STTPEEEEEESS-EEEEE--TTSEEEEEEETT--S-EEEEEE-TTS-EEEEEE-GGG-